Protein AF-A0A3L8P4J9-F1 (afdb_monomer)

Secondary structure (DSSP, 8-state):
---------------SSHHHHHHSS---TTSS-SB-HHHHHHHHHHHHHHHHHHHHHHHHHHHHHS--THHHHTHHHHHHHHHHHHHHH--S-HHHHHHHHHHHHHHHHHHHHHHHHHHHT-SSPPGGGTGGGSSS-HHHHHHHHHHHHHHHHHHHHHHHHHHHHBPPPSSGGGGHHHHHHHHHHHHHHHHHHHHHHHHHHHTS-GGG--SS--SGGGGT-S-HHHHHHHHHHHHHHHHHHTSTTGGGGTHHHHHHHHIIIIIISHHHHHHHHTTSHHHHHHHHHS-SSS--PPP-

Organism: NCBI:txid2478913

Solvent-accessible surface area (backbone atoms only — not comparable to full-atom values): 15777 Å² total; per-residue (Å²): 143,85,88,83,90,86,92,80,82,88,77,80,95,78,85,75,72,64,69,65,62,56,58,71,76,64,65,68,89,80,79,65,69,56,60,43,64,70,40,36,50,51,14,47,50,50,29,50,51,51,34,49,52,50,34,51,52,36,45,52,50,18,70,75,70,72,46,65,68,46,59,63,59,44,47,34,54,41,48,20,50,32,27,44,50,9,36,68,71,21,81,22,32,66,66,60,15,47,52,51,19,50,52,44,34,55,51,16,55,55,51,37,52,55,47,50,56,51,56,76,71,41,96,70,76,66,62,82,70,62,70,75,55,86,87,63,60,68,70,58,52,47,51,52,51,39,50,52,51,36,54,47,46,52,46,50,41,37,19,50,33,46,29,6,20,18,40,75,50,99,51,81,50,40,55,32,30,63,50,9,49,51,37,20,53,51,11,49,50,43,19,55,50,35,49,48,56,50,50,59,58,68,72,48,59,75,93,79,47,69,94,60,83,58,60,78,56,38,24,21,3,72,35,35,32,58,42,9,50,33,29,28,41,41,8,45,34,36,31,15,45,32,25,66,71,25,67,78,34,55,62,13,33,53,49,48,41,46,38,44,42,69,75,74,40,48,53,66,50,46,68,66,44,54,81,38,66,66,46,46,54,47,59,74,41,28,34,68,47,69,72,39,84,59,58,131

InterPro domains:
  IPR010721 Probable O-methyltransferase UstE-like [PF06966] (61-286)
  IPR010721 Probable O-methyltransferase UstE-like [PTHR32251] (48-293)

Structure (mmCIF, N/CA/C/O b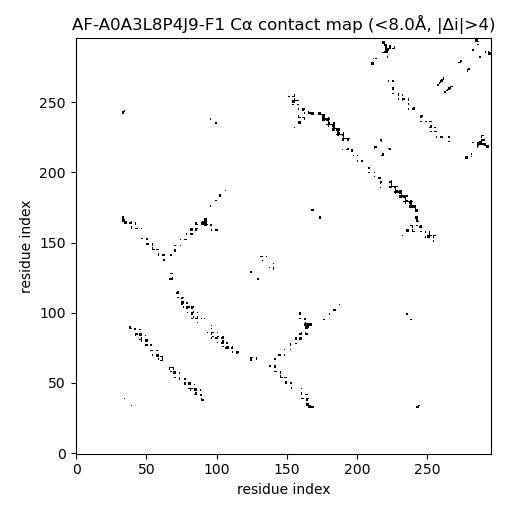ackbone):
data_AF-A0A3L8P4J9-F1
#
_entry.id   AF-A0A3L8P4J9-F1
#
loop_
_atom_site.group_PDB
_atom_site.id
_atom_site.type_symbol
_atom_site.label_atom_id
_atom_site.label_alt_id
_atom_site.label_comp_id
_atom_site.label_asym_id
_atom_site.label_entity_id
_atom_site.label_seq_id
_atom_site.pdbx_PDB_ins_code
_atom_site.Cartn_x
_atom_site.Cartn_y
_atom_site.Cartn_z
_atom_site.occupancy
_atom_site.B_iso_or_equiv
_atom_site.auth_seq_id
_atom_site.auth_comp_id
_atom_site.auth_asym_id
_atom_site.auth_atom_id
_atom_site.pdbx_PDB_model_num
ATOM 1 N N . MET A 1 1 ? 62.826 6.445 -77.240 1.00 39.38 1 MET A N 1
ATOM 2 C CA . MET A 1 1 ? 62.249 6.335 -75.883 1.00 39.38 1 MET A CA 1
ATOM 3 C C . MET A 1 1 ? 60.901 7.043 -75.860 1.00 39.38 1 MET A C 1
ATOM 5 O O . MET A 1 1 ? 60.897 8.261 -75.882 1.00 39.38 1 MET A O 1
ATOM 9 N N . HIS A 1 2 ? 59.802 6.288 -75.922 1.00 37.12 2 HIS A N 1
ATOM 10 C CA . HIS A 1 2 ? 58.563 6.406 -75.127 1.00 37.12 2 HIS A CA 1
ATOM 11 C C . HIS A 1 2 ? 57.388 5.723 -75.861 1.00 37.12 2 HIS A C 1
ATOM 13 O O . HIS A 1 2 ? 57.338 5.800 -77.088 1.00 37.12 2 HIS A O 1
ATOM 19 N N . PRO A 1 3 ? 56.495 5.005 -75.146 1.00 49.81 3 PRO A N 1
ATOM 20 C CA . PRO A 1 3 ? 55.598 4.010 -75.727 1.00 49.81 3 PRO A CA 1
ATOM 21 C C . PRO A 1 3 ? 54.108 4.412 -75.709 1.00 49.81 3 PRO A C 1
ATOM 23 O O . PRO A 1 3 ? 53.725 5.505 -75.307 1.00 49.81 3 PRO A O 1
ATOM 26 N N . CYS A 1 4 ? 53.296 3.469 -76.189 1.00 40.69 4 CYS A N 1
ATOM 27 C CA . CYS A 1 4 ? 51.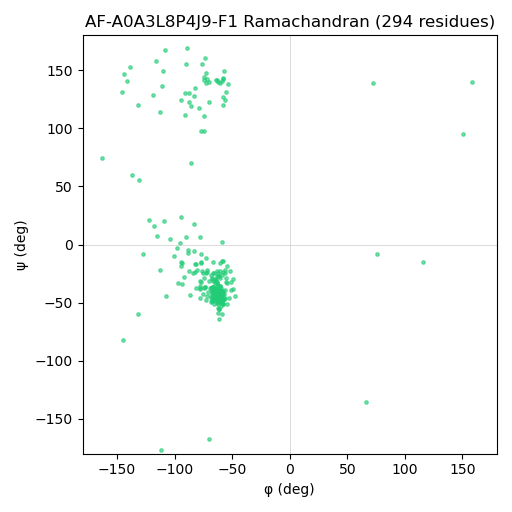854 3.485 -76.422 1.00 40.69 4 CYS A CA 1
ATOM 28 C C . CYS A 1 4 ? 50.940 3.415 -75.174 1.00 40.69 4 CYS A C 1
ATOM 30 O O . CYS A 1 4 ? 51.296 2.782 -74.187 1.00 40.69 4 CYS A O 1
ATOM 32 N N . ARG A 1 5 ? 49.684 3.855 -75.409 1.00 42.34 5 ARG A N 1
ATOM 33 C CA . ARG A 1 5 ? 48.363 3.380 -74.907 1.00 42.34 5 ARG A CA 1
ATOM 34 C C . ARG A 1 5 ? 47.931 3.630 -73.450 1.00 42.34 5 ARG A C 1
ATOM 36 O O . ARG A 1 5 ? 48.650 3.331 -72.512 1.00 42.34 5 ARG A O 1
ATOM 43 N N . GLY A 1 6 ? 46.642 3.981 -73.316 1.00 34.31 6 GLY A N 1
ATOM 44 C CA . GLY A 1 6 ? 45.815 3.684 -72.138 1.00 34.31 6 GLY A CA 1
ATOM 45 C C . GLY A 1 6 ? 44.704 4.703 -71.872 1.00 34.31 6 GLY A C 1
ATOM 46 O O . GLY A 1 6 ? 44.946 5.717 -71.234 1.00 34.31 6 GLY A O 1
ATOM 47 N N . SER A 1 7 ? 43.490 4.438 -72.358 1.00 43.66 7 SER A N 1
ATOM 48 C CA . SER A 1 7 ? 42.252 5.105 -71.937 1.00 43.66 7 SER A CA 1
ATOM 49 C C . SER A 1 7 ? 41.660 4.374 -70.731 1.00 43.66 7 SER A C 1
ATOM 51 O O . SER A 1 7 ? 41.329 3.201 -70.880 1.00 43.66 7 SER A O 1
ATOM 53 N N . GLU A 1 8 ? 41.446 5.045 -69.599 1.00 43.03 8 GLU A N 1
ATOM 54 C CA . GLU A 1 8 ? 40.631 4.534 -68.487 1.00 43.03 8 GLU A CA 1
ATOM 55 C C . GLU A 1 8 ? 39.883 5.686 -67.804 1.00 43.03 8 GLU A C 1
ATOM 57 O O . GLU A 1 8 ? 40.443 6.749 -67.532 1.00 43.03 8 GLU A O 1
ATOM 62 N N . GLY A 1 9 ? 38.578 5.481 -67.612 1.00 36.88 9 GLY A N 1
ATOM 63 C CA . GLY A 1 9 ? 37.651 6.452 -67.050 1.00 36.88 9 GLY A CA 1
ATOM 64 C C . GLY A 1 9 ? 37.821 6.615 -65.542 1.00 36.88 9 GLY A C 1
ATOM 65 O O . GLY A 1 9 ? 38.027 5.649 -64.811 1.00 36.88 9 GLY A O 1
ATOM 66 N N . ALA A 1 10 ? 37.690 7.854 -65.076 1.00 41.69 10 ALA A N 1
ATOM 67 C CA . ALA A 1 10 ? 37.609 8.165 -63.659 1.00 41.69 10 ALA A CA 1
ATOM 68 C C . ALA A 1 10 ? 36.221 7.773 -63.127 1.00 41.69 10 ALA A C 1
ATOM 70 O O . ALA A 1 10 ? 35.209 8.371 -63.494 1.00 41.69 10 ALA A O 1
ATOM 71 N N . GLY A 1 11 ? 36.196 6.737 -62.288 1.00 37.62 11 GLY A N 1
ATOM 72 C CA . GLY A 1 11 ? 35.043 6.331 -61.495 1.00 37.62 11 GLY A CA 1
ATOM 73 C C . GLY A 1 11 ? 34.769 7.298 -60.340 1.00 37.62 11 GLY A C 1
ATOM 74 O O . GLY A 1 11 ? 35.679 7.770 -59.660 1.00 37.62 11 GLY A O 1
ATOM 75 N N . ASP A 1 12 ? 33.484 7.563 -60.154 1.00 41.75 12 ASP A N 1
ATOM 76 C CA . ASP A 1 12 ? 32.831 8.352 -59.110 1.00 41.75 12 ASP A CA 1
ATOM 77 C C . ASP A 1 12 ? 33.118 7.826 -57.677 1.00 41.75 12 ASP A C 1
ATOM 79 O O . ASP A 1 12 ? 32.884 6.643 -57.406 1.00 41.75 12 ASP A O 1
ATOM 83 N N . PRO A 1 13 ? 33.595 8.647 -56.714 1.00 42.88 13 PRO A N 1
ATOM 84 C CA . PRO A 1 13 ? 33.782 8.228 -55.328 1.00 42.88 13 PRO A CA 1
ATOM 85 C C . PRO A 1 13 ? 32.472 8.406 -54.546 1.00 42.88 13 PRO A C 1
ATOM 87 O O . PRO A 1 13 ? 32.344 9.272 -53.681 1.00 42.88 13 PRO A O 1
ATOM 90 N N . GLY A 1 14 ? 31.480 7.575 -54.860 1.00 46.44 14 GLY A N 1
ATOM 91 C CA . GLY A 1 14 ? 30.100 7.802 -54.442 1.00 46.44 14 GLY A CA 1
ATOM 92 C C . GLY A 1 14 ? 29.438 6.703 -53.617 1.00 46.44 14 GLY A C 1
ATOM 93 O O . GLY A 1 14 ? 28.217 6.637 -53.650 1.00 46.44 14 GLY A O 1
ATOM 94 N N . THR A 1 15 ? 30.125 5.778 -52.921 1.00 48.66 15 THR A N 1
ATOM 95 C CA . THR A 1 15 ? 29.386 4.769 -52.111 1.00 48.66 15 THR A CA 1
ATOM 96 C C . THR A 1 15 ? 30.205 4.023 -51.043 1.00 48.66 15 THR A C 1
ATOM 98 O O . THR A 1 15 ? 30.485 2.839 -51.167 1.00 48.66 15 THR A O 1
ATOM 101 N N . VAL A 1 16 ? 30.542 4.667 -49.917 1.00 49.12 16 VAL A N 1
ATOM 102 C CA . VAL A 1 16 ? 30.982 3.933 -48.693 1.00 49.12 16 VAL A CA 1
ATOM 103 C C . VAL A 1 16 ? 30.185 4.333 -47.432 1.00 49.12 16 VAL A C 1
ATOM 105 O O . VAL A 1 16 ? 30.236 3.663 -46.405 1.00 49.12 16 VAL A O 1
ATOM 108 N N . GLY A 1 17 ? 29.330 5.362 -47.501 1.00 43.91 17 GLY A N 1
ATOM 109 C CA . GLY A 1 17 ? 28.569 5.857 -46.339 1.00 43.91 17 GLY A CA 1
ATOM 110 C C . GLY A 1 17 ? 27.281 5.093 -45.983 1.00 43.91 17 GLY A C 1
ATOM 111 O O . GLY A 1 17 ? 26.773 5.245 -44.871 1.00 43.91 17 GLY A O 1
ATOM 112 N N . GLY A 1 18 ? 26.739 4.278 -46.896 1.00 41.84 18 GLY A N 1
ATOM 113 C CA . GLY A 1 18 ? 25.414 3.654 -46.734 1.00 41.84 18 GLY A CA 1
ATOM 114 C C . GLY A 1 18 ? 25.401 2.389 -45.869 1.00 41.84 18 GLY A C 1
ATOM 115 O O . GLY A 1 18 ? 24.494 2.188 -45.064 1.00 41.84 18 GLY A O 1
ATOM 116 N N . VAL A 1 19 ? 26.439 1.554 -45.972 1.00 46.00 19 VAL A N 1
ATOM 117 C CA . VAL A 1 19 ? 26.471 0.236 -45.309 1.00 46.00 19 VAL A CA 1
ATOM 118 C C . VAL A 1 19 ? 26.711 0.361 -43.796 1.00 46.00 19 VAL A C 1
ATOM 120 O O . VAL A 1 19 ? 26.199 -0.437 -43.012 1.00 46.00 19 VAL A O 1
ATOM 123 N N . SER A 1 20 ? 27.414 1.414 -43.362 1.00 46.53 20 SER A N 1
ATOM 124 C CA . SER A 1 20 ? 27.681 1.679 -41.940 1.00 46.53 20 SER A CA 1
ATOM 125 C C . SER A 1 20 ? 26.439 2.181 -41.183 1.00 46.53 20 SER A C 1
ATOM 127 O O . SER A 1 20 ? 26.184 1.753 -40.058 1.00 46.53 20 SER A O 1
ATOM 129 N N . ARG A 1 21 ? 25.588 3.006 -41.818 1.00 45.94 21 ARG A N 1
ATOM 130 C CA . ARG A 1 21 ? 24.337 3.498 -41.201 1.00 45.94 21 ARG A CA 1
ATOM 131 C C . ARG A 1 21 ? 23.211 2.466 -41.165 1.00 45.94 21 ARG A C 1
ATOM 133 O O . ARG A 1 21 ? 22.324 2.579 -40.329 1.00 45.94 21 ARG A O 1
ATOM 140 N N . LEU A 1 22 ? 23.241 1.452 -42.029 1.00 40.72 22 LEU A N 1
ATOM 141 C CA . LEU A 1 22 ? 22.238 0.382 -42.013 1.00 40.72 22 LEU A CA 1
ATOM 142 C C . LEU A 1 22 ? 22.534 -0.703 -40.965 1.00 40.72 22 LEU A C 1
ATOM 144 O O . LEU A 1 22 ? 21.602 -1.331 -40.469 1.00 40.72 22 LEU A O 1
ATOM 148 N N . ARG A 1 23 ? 23.796 -0.875 -40.539 1.00 41.03 23 ARG A N 1
ATOM 149 C CA . ARG A 1 23 ? 24.145 -1.785 -39.429 1.00 41.03 23 ARG A CA 1
ATOM 150 C C . ARG A 1 23 ? 23.721 -1.278 -38.048 1.00 41.03 23 ARG A C 1
ATOM 152 O O . ARG A 1 23 ? 23.532 -2.094 -37.153 1.00 41.03 23 ARG A O 1
ATOM 159 N N . SER A 1 24 ? 23.536 0.029 -37.856 1.00 41.56 24 SER A N 1
ATOM 160 C CA . SER A 1 24 ? 23.081 0.579 -36.568 1.00 41.56 24 SER A CA 1
ATOM 161 C C . SER A 1 24 ? 21.564 0.491 -36.362 1.00 41.56 24 SER A C 1
ATOM 163 O O . SER A 1 24 ? 21.100 0.570 -35.226 1.00 41.56 24 SER A O 1
ATOM 165 N N . LEU A 1 25 ? 20.793 0.278 -37.434 1.00 47.88 25 LEU A N 1
ATOM 166 C CA . LEU A 1 25 ? 19.327 0.186 -37.396 1.00 47.88 25 LEU A CA 1
ATOM 167 C C . LEU A 1 25 ? 18.801 -1.231 -37.126 1.00 47.88 25 LEU A C 1
ATOM 169 O O . LEU A 1 25 ? 17.609 -1.407 -36.889 1.00 47.88 25 LEU A O 1
ATOM 173 N N . VAL A 1 26 ? 19.682 -2.234 -37.105 1.00 49.22 26 VAL A N 1
ATOM 174 C CA . VAL A 1 26 ? 19.343 -3.635 -36.818 1.00 49.22 26 VAL A CA 1
ATOM 175 C C . VAL A 1 26 ? 20.313 -4.181 -35.771 1.00 49.22 26 VAL A C 1
ATOM 177 O O . VAL A 1 26 ? 20.997 -5.177 -35.976 1.00 49.22 26 VAL A O 1
ATOM 180 N N . THR A 1 27 ? 20.402 -3.513 -34.620 1.00 44.59 27 THR A N 1
ATOM 181 C CA . THR A 1 27 ? 20.809 -4.236 -33.410 1.00 44.59 27 THR A CA 1
ATOM 182 C C . THR A 1 27 ? 19.575 -4.990 -32.923 1.00 44.59 27 THR A C 1
ATOM 184 O O . THR A 1 27 ? 18.554 -4.357 -32.633 1.00 44.59 27 THR A O 1
ATOM 187 N N . PRO A 1 28 ? 19.599 -6.333 -32.878 1.00 42.69 28 PRO A N 1
ATOM 188 C CA . PRO A 1 28 ? 18.474 -7.079 -32.350 1.00 42.69 28 PRO A CA 1
ATOM 189 C C . PRO A 1 28 ? 18.230 -6.613 -30.914 1.00 42.69 28 PRO A C 1
ATOM 191 O O . PRO A 1 28 ? 19.162 -6.338 -30.162 1.00 42.69 28 PRO A O 1
ATOM 194 N N . HIS A 1 29 ? 16.964 -6.535 -30.510 1.00 54.56 29 HIS A N 1
ATOM 195 C CA . HIS A 1 29 ? 16.529 -6.069 -29.185 1.00 54.56 29 HIS A CA 1
ATOM 196 C C . HIS A 1 29 ? 17.092 -6.895 -27.998 1.00 54.56 29 HIS A C 1
ATOM 198 O O . HIS A 1 29 ? 16.768 -6.616 -26.845 1.00 54.56 29 HIS A O 1
ATOM 204 N N . ARG A 1 30 ? 17.930 -7.895 -28.297 1.00 53.84 30 ARG A N 1
ATOM 205 C CA . ARG A 1 30 ? 18.458 -8.958 -27.445 1.00 53.84 30 ARG A CA 1
ATOM 206 C C . ARG A 1 30 ? 19.644 -8.542 -26.566 1.00 53.84 30 ARG A C 1
ATOM 208 O O . ARG A 1 30 ? 19.829 -9.161 -25.527 1.00 53.84 30 ARG A O 1
ATOM 215 N N . ASP A 1 31 ? 20.375 -7.481 -26.924 1.00 54.72 31 ASP A N 1
ATOM 216 C CA . ASP A 1 31 ? 21.655 -7.141 -26.267 1.00 54.72 31 ASP A CA 1
ATOM 217 C C . ASP A 1 31 ? 21.587 -5.954 -25.288 1.00 54.72 31 ASP A C 1
ATOM 219 O O . ASP A 1 31 ? 22.607 -5.531 -24.743 1.00 54.72 31 ASP A O 1
ATOM 223 N N . ARG A 1 32 ? 20.400 -5.382 -25.032 1.00 61.22 32 ARG A N 1
ATOM 224 C CA . ARG A 1 32 ? 20.273 -4.314 -24.024 1.00 61.22 32 ARG A CA 1
ATOM 225 C C . ARG A 1 32 ? 20.158 -4.908 -22.617 1.00 61.22 32 ARG A C 1
ATOM 227 O O . ARG A 1 32 ? 19.357 -5.824 -22.422 1.00 61.22 32 ARG A O 1
ATOM 234 N N . PRO A 1 33 ? 20.890 -4.372 -21.624 1.00 66.44 33 PRO A N 1
ATOM 235 C CA . PRO A 1 33 ? 20.793 -4.850 -20.252 1.00 66.44 33 PRO A CA 1
ATOM 236 C C . PRO A 1 33 ? 19.353 -4.720 -19.736 1.00 66.44 33 PRO A C 1
ATOM 238 O O . PRO A 1 33 ? 18.671 -3.729 -19.997 1.00 66.44 33 PRO A O 1
ATOM 241 N N . LEU A 1 34 ? 18.894 -5.723 -18.977 1.00 69.69 34 LEU A N 1
ATOM 242 C CA . LEU A 1 34 ? 17.558 -5.731 -18.354 1.00 69.69 34 LEU A CA 1
ATOM 243 C C . LEU A 1 34 ? 17.340 -4.543 -17.400 1.00 69.69 34 LEU A C 1
ATOM 245 O O . LEU A 1 34 ? 16.199 -4.127 -17.184 1.00 69.69 34 LEU A O 1
ATOM 249 N N . LEU A 1 35 ? 18.438 -4.014 -16.851 1.00 79.25 35 LEU A N 1
ATOM 250 C CA . LEU A 1 35 ? 18.483 -2.831 -16.007 1.00 79.25 35 LEU A CA 1
ATOM 251 C C . LEU A 1 35 ? 19.228 -1.701 -16.725 1.00 79.25 35 LEU A C 1
ATOM 253 O O . LEU A 1 35 ? 20.443 -1.764 -16.909 1.00 79.25 35 LEU A O 1
ATOM 257 N N . ASP A 1 36 ? 18.491 -0.646 -17.047 1.00 88.56 36 ASP A N 1
ATOM 258 C CA . ASP A 1 36 ? 19.028 0.660 -17.413 1.00 88.56 36 ASP A CA 1
ATOM 259 C C . ASP A 1 36 ? 19.142 1.502 -16.130 1.00 88.56 36 ASP A C 1
ATOM 261 O O . ASP A 1 36 ? 18.133 1.835 -15.498 1.00 88.56 36 ASP A O 1
ATOM 265 N N . ARG A 1 37 ? 20.380 1.779 -15.698 1.00 90.62 37 ARG A N 1
ATOM 266 C CA . ARG A 1 37 ? 20.648 2.498 -14.442 1.00 90.62 37 ARG A CA 1
ATOM 267 C C . ARG A 1 37 ? 20.188 3.948 -14.510 1.00 90.62 37 ARG A C 1
ATOM 269 O O . ARG A 1 37 ? 19.626 4.427 -13.530 1.00 90.62 37 ARG A O 1
ATOM 276 N N . ASP A 1 38 ? 20.365 4.607 -15.649 1.00 93.81 38 ASP A N 1
ATOM 277 C CA . ASP A 1 38 ? 19.964 6.003 -15.830 1.00 93.81 38 ASP A CA 1
ATOM 278 C C . ASP A 1 38 ? 18.440 6.118 -15.792 1.00 93.81 38 ASP A C 1
ATOM 280 O O . ASP A 1 38 ? 17.880 7.013 -15.155 1.00 93.81 38 ASP A O 1
ATOM 284 N N . ASN A 1 39 ? 17.750 5.144 -16.389 1.00 95.19 39 ASN A N 1
ATOM 285 C CA . ASN A 1 39 ? 16.301 5.050 -16.300 1.00 95.19 39 ASN A CA 1
ATOM 286 C C . ASN A 1 39 ? 15.817 4.800 -14.862 1.00 95.19 39 ASN A C 1
ATOM 288 O O . ASN A 1 39 ? 14.882 5.466 -14.419 1.00 95.19 39 ASN A O 1
ATOM 292 N N . LEU A 1 40 ? 16.446 3.878 -14.122 1.00 95.38 40 LEU A N 1
ATOM 293 C CA . LEU A 1 40 ? 16.091 3.625 -12.722 1.00 95.38 40 LEU A CA 1
ATOM 294 C C . LEU A 1 40 ? 16.328 4.864 -11.849 1.00 95.38 40 LEU A C 1
ATOM 296 O O . LEU A 1 40 ? 15.444 5.231 -11.080 1.00 95.38 40 LEU A O 1
ATOM 300 N N . LEU A 1 41 ? 17.469 5.542 -12.006 1.00 96.44 41 LEU A N 1
ATOM 301 C CA . LEU A 1 41 ? 17.778 6.777 -11.283 1.00 96.44 41 LEU A CA 1
ATOM 302 C C . LEU A 1 41 ? 16.753 7.873 -11.580 1.00 96.44 41 LEU A C 1
ATOM 304 O O . LEU A 1 41 ? 16.252 8.502 -10.652 1.00 96.44 41 LEU A O 1
ATOM 308 N N . ARG A 1 42 ? 16.380 8.061 -12.850 1.00 97.38 42 ARG A N 1
ATOM 309 C CA . ARG A 1 42 ? 15.342 9.019 -13.251 1.00 97.38 42 ARG A CA 1
ATOM 310 C C . ARG A 1 42 ? 13.987 8.697 -12.621 1.00 97.38 42 ARG A C 1
ATOM 312 O O . ARG A 1 42 ? 13.331 9.602 -12.109 1.00 97.38 42 ARG A O 1
ATOM 319 N N . VAL A 1 43 ? 13.567 7.431 -12.649 1.00 97.62 43 VAL A N 1
ATOM 320 C CA . VAL A 1 43 ? 12.297 6.992 -12.048 1.00 97.62 43 VAL A CA 1
ATOM 321 C C . VAL A 1 43 ? 12.305 7.209 -10.535 1.00 97.62 43 VAL A C 1
ATOM 323 O O . VAL A 1 43 ? 11.370 7.803 -10.001 1.00 97.62 43 VAL A O 1
ATOM 326 N N . SER A 1 44 ? 13.365 6.791 -9.844 1.00 97.31 44 SER A N 1
ATOM 327 C CA . SER A 1 44 ? 13.473 6.956 -8.393 1.00 97.31 44 SER A CA 1
ATOM 328 C C . SER A 1 44 ? 13.597 8.421 -7.970 1.00 97.31 44 SER A C 1
ATOM 330 O O . SER A 1 44 ? 12.998 8.810 -6.970 1.00 97.31 44 SER A O 1
ATOM 332 N N . ALA A 1 45 ? 14.293 9.260 -8.742 1.00 97.81 45 ALA A N 1
ATOM 333 C CA . ALA A 1 45 ? 14.356 10.700 -8.496 1.00 97.81 45 ALA A CA 1
ATOM 334 C C . ALA A 1 45 ? 12.984 11.369 -8.672 1.00 97.81 45 ALA A C 1
ATOM 336 O O . ALA A 1 45 ? 12.585 12.177 -7.833 1.00 97.81 45 ALA A O 1
ATOM 337 N N . ALA A 1 46 ? 12.230 11.002 -9.715 1.00 97.88 46 ALA A N 1
ATOM 338 C CA . ALA A 1 46 ? 10.867 11.492 -9.909 1.00 97.88 46 ALA A CA 1
ATOM 339 C C . ALA A 1 46 ? 9.944 11.061 -8.759 1.00 97.88 46 ALA A C 1
ATOM 341 O O . ALA A 1 46 ? 9.218 11.892 -8.217 1.00 97.88 46 ALA A O 1
ATOM 342 N N . ALA A 1 47 ? 10.018 9.795 -8.336 1.00 97.88 47 ALA A N 1
ATOM 343 C CA . ALA A 1 47 ? 9.267 9.289 -7.190 1.00 97.88 47 ALA A CA 1
ATOM 344 C C . ALA A 1 47 ? 9.606 10.053 -5.897 1.00 97.88 47 ALA A C 1
ATOM 346 O O . ALA A 1 47 ? 8.698 10.483 -5.189 1.00 97.88 47 ALA A O 1
ATOM 347 N N . ALA A 1 48 ? 10.894 10.281 -5.618 1.00 97.62 48 ALA A N 1
ATOM 348 C CA . ALA A 1 48 ? 11.352 11.059 -4.467 1.00 97.62 48 ALA A CA 1
ATOM 349 C C . ALA A 1 48 ? 10.855 12.510 -4.508 1.00 97.62 48 ALA A C 1
ATOM 351 O O . ALA A 1 48 ? 10.351 13.008 -3.502 1.00 97.62 48 ALA A O 1
ATOM 352 N N . GLY A 1 49 ? 10.932 13.168 -5.669 1.00 97.69 49 GLY A N 1
ATOM 353 C CA . GLY A 1 49 ? 10.417 14.525 -5.855 1.00 97.69 49 GLY A CA 1
ATOM 354 C C . GLY A 1 49 ? 8.907 14.611 -5.627 1.00 97.69 49 GLY A C 1
ATOM 355 O O . GLY A 1 49 ? 8.445 15.482 -4.894 1.00 97.69 49 GLY A O 1
ATOM 356 N N . VAL A 1 50 ? 8.138 13.671 -6.184 1.00 97.06 50 VAL A N 1
ATOM 357 C CA . VAL A 1 50 ? 6.680 13.605 -6.003 1.00 97.06 50 VAL A CA 1
ATOM 358 C C . VAL A 1 50 ? 6.304 13.366 -4.543 1.00 97.06 50 VAL A C 1
ATOM 360 O O . VAL A 1 50 ? 5.459 14.086 -4.015 1.00 97.06 50 VAL A O 1
ATOM 363 N N . VAL A 1 51 ? 6.948 12.412 -3.865 1.00 96.38 51 VAL A N 1
ATOM 364 C CA . VAL A 1 51 ? 6.720 12.172 -2.432 1.00 96.38 51 VAL A CA 1
ATOM 365 C C . VAL A 1 51 ? 7.067 13.412 -1.617 1.00 96.38 51 VAL A C 1
ATOM 367 O O . VAL A 1 51 ? 6.275 13.812 -0.768 1.00 96.38 51 VAL A O 1
ATOM 370 N N . GLY A 1 52 ? 8.201 14.055 -1.900 1.00 94.75 52 GLY A N 1
ATOM 371 C CA . GLY A 1 52 ? 8.604 15.291 -1.234 1.00 94.75 52 GLY A CA 1
ATOM 372 C C . GLY A 1 52 ? 7.550 16.391 -1.367 1.00 94.75 52 GLY A C 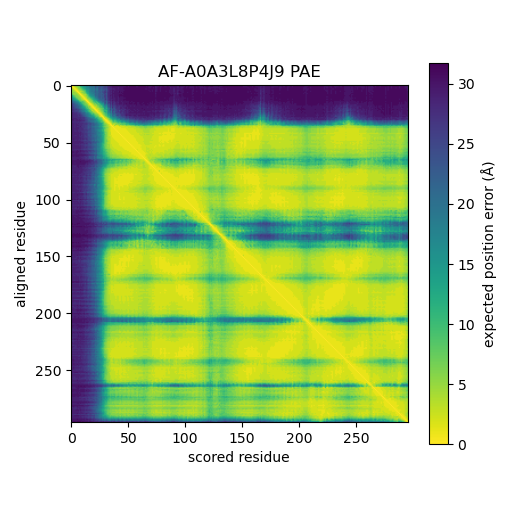1
ATOM 373 O O . GLY A 1 52 ? 7.173 16.996 -0.367 1.00 94.75 52 GLY A O 1
ATOM 374 N N . LEU A 1 53 ? 7.012 16.602 -2.572 1.00 95.31 53 LEU A N 1
ATOM 375 C CA . LEU A 1 53 ? 5.961 17.594 -2.823 1.00 95.31 53 LEU A CA 1
ATOM 376 C C . LEU A 1 53 ? 4.651 17.256 -2.100 1.00 95.31 53 LEU A C 1
ATOM 378 O O . LEU A 1 53 ? 4.055 18.132 -1.473 1.00 95.31 53 LEU A O 1
ATOM 382 N N . VAL A 1 54 ? 4.217 15.994 -2.151 1.00 94.25 54 VAL A N 1
ATOM 383 C CA . VAL A 1 54 ? 2.993 15.535 -1.475 1.00 94.25 54 VAL A CA 1
ATOM 384 C C . VAL A 1 54 ? 3.116 15.704 0.040 1.00 94.25 54 VAL A C 1
ATOM 386 O O . VAL A 1 54 ? 2.229 16.283 0.667 1.00 94.25 54 VAL A O 1
ATOM 389 N N . GLN A 1 55 ? 4.226 15.255 0.627 1.00 92.50 55 GLN A N 1
ATOM 390 C CA . GLN A 1 55 ? 4.457 15.327 2.069 1.00 92.50 55 GLN A CA 1
ATOM 391 C C . GLN A 1 55 ? 4.665 16.767 2.546 1.00 92.50 55 GLN A C 1
ATOM 393 O O . GLN A 1 55 ? 4.141 17.134 3.592 1.00 92.50 55 GLN A O 1
ATOM 398 N N . ALA A 1 56 ? 5.349 17.619 1.774 1.00 91.00 56 ALA A N 1
ATOM 399 C CA . ALA A 1 56 ? 5.492 19.038 2.099 1.00 91.00 56 ALA A CA 1
ATOM 400 C C . ALA A 1 56 ? 4.143 19.771 2.059 1.00 91.00 56 ALA A C 1
ATOM 402 O O . ALA A 1 56 ? 3.833 20.557 2.959 1.00 91.00 56 ALA A O 1
ATOM 403 N N . GLY A 1 57 ? 3.308 19.487 1.054 1.00 90.88 57 GLY A N 1
ATOM 404 C CA . GLY A 1 57 ? 1.948 20.018 0.975 1.00 90.88 57 GLY A CA 1
ATOM 405 C C . GLY A 1 57 ? 1.107 19.598 2.182 1.00 90.88 57 GLY A C 1
ATOM 406 O O . GLY A 1 57 ? 0.503 20.444 2.842 1.00 90.88 57 GLY A O 1
ATOM 407 N N . ALA A 1 58 ? 1.140 18.310 2.524 1.00 88.62 58 ALA A N 1
ATOM 408 C CA . ALA A 1 58 ? 0.411 17.759 3.660 1.00 88.62 58 ALA A CA 1
ATOM 409 C C . ALA A 1 58 ? 0.909 18.312 5.006 1.00 88.62 58 ALA A C 1
ATOM 411 O O . ALA A 1 58 ? 0.097 18.720 5.833 1.00 88.62 58 ALA A O 1
ATOM 412 N N . ALA A 1 59 ? 2.226 18.433 5.191 1.00 87.19 59 ALA A N 1
ATOM 413 C CA . ALA A 1 59 ? 2.829 19.054 6.367 1.00 87.19 59 ALA A CA 1
ATOM 414 C C . ALA A 1 59 ? 2.411 20.523 6.506 1.00 87.19 59 ALA A C 1
ATOM 416 O O . ALA A 1 59 ? 2.105 20.983 7.603 1.00 87.19 59 ALA A O 1
ATOM 417 N N . THR A 1 60 ? 2.334 21.259 5.395 1.00 86.81 60 THR A N 1
ATOM 418 C CA . THR A 1 60 ? 1.885 22.656 5.409 1.00 86.81 60 THR A CA 1
ATOM 419 C C . THR A 1 60 ? 0.420 22.763 5.843 1.00 86.81 60 THR A C 1
ATOM 421 O O . THR A 1 60 ? 0.074 23.633 6.643 1.00 86.81 60 THR A O 1
ATOM 424 N N . VAL A 1 61 ? -0.450 21.875 5.351 1.00 85.56 61 VAL A N 1
ATOM 425 C CA . VAL A 1 61 ? -1.849 21.792 5.806 1.00 85.56 61 VAL A CA 1
ATOM 426 C C . VAL A 1 61 ? -1.910 21.422 7.288 1.00 85.56 61 VAL A C 1
ATOM 428 O O . VAL A 1 61 ? -2.658 22.054 8.033 1.00 85.56 61 VAL A O 1
ATOM 431 N N . ALA A 1 62 ? -1.086 20.475 7.737 1.00 83.62 62 ALA A N 1
ATOM 432 C CA . ALA A 1 62 ? -1.041 20.045 9.129 1.00 83.62 62 ALA A CA 1
ATOM 433 C C . ALA A 1 62 ? -0.597 21.162 10.084 1.00 83.62 62 ALA A C 1
ATOM 435 O O . ALA A 1 62 ? -1.205 21.348 11.133 1.00 83.62 62 ALA A O 1
ATOM 436 N N . VAL A 1 63 ? 0.400 21.969 9.703 1.00 81.06 63 VAL A N 1
ATOM 437 C CA . VAL A 1 63 ? 0.823 23.147 10.485 1.00 81.06 63 VAL A CA 1
ATOM 438 C C . VAL A 1 63 ? -0.301 24.181 10.585 1.00 81.06 63 VAL A C 1
ATOM 440 O O . VAL A 1 63 ? -0.493 24.766 11.646 1.00 81.06 63 VAL A O 1
ATOM 443 N N . ARG A 1 64 ? -1.056 24.411 9.503 1.00 81.88 64 ARG A N 1
ATOM 444 C CA . ARG A 1 64 ? -2.136 25.416 9.479 1.00 81.88 64 ARG A CA 1
ATOM 445 C C . ARG A 1 64 ? -3.384 24.987 10.241 1.00 81.88 64 ARG A C 1
ATOM 447 O O . ARG A 1 64 ? -4.047 25.825 10.835 1.00 81.88 64 ARG A O 1
ATOM 454 N N . THR A 1 65 ? -3.727 23.707 10.165 1.00 76.88 65 THR A N 1
ATOM 455 C CA . THR A 1 65 ? -4.957 23.157 10.756 1.00 76.88 65 THR A CA 1
ATOM 456 C C . THR A 1 65 ? -4.738 22.582 12.153 1.00 76.88 65 THR A C 1
ATOM 458 O O . THR A 1 65 ? -5.706 22.319 12.855 1.00 76.88 65 THR A O 1
ATOM 461 N N . GLY A 1 66 ? -3.484 22.347 12.551 1.00 70.62 66 GLY A N 1
ATOM 462 C CA . GLY A 1 66 ? -3.126 21.624 13.773 1.00 70.62 66 GLY A CA 1
ATOM 463 C C . GLY A 1 66 ? -3.312 20.102 13.685 1.00 70.62 66 GLY A C 1
ATOM 464 O O . GLY A 1 66 ? -2.854 19.397 14.588 1.00 70.62 66 GLY A O 1
ATOM 465 N N . ARG A 1 67 ? -3.925 19.599 12.600 1.00 71.06 67 ARG A N 1
ATOM 466 C CA . ARG A 1 67 ? -4.280 18.189 12.385 1.00 71.06 67 ARG A CA 1
ATOM 467 C C . ARG A 1 67 ? -3.200 17.441 11.601 1.00 71.06 67 ARG A C 1
ATOM 469 O O . ARG A 1 67 ? -2.849 17.830 10.490 1.00 71.06 67 ARG A O 1
ATOM 476 N N . ARG A 1 68 ? -2.676 16.343 12.143 1.00 74.75 68 ARG A N 1
ATOM 477 C CA . ARG A 1 68 ? -1.607 15.522 11.536 1.00 74.75 68 ARG A CA 1
ATOM 478 C C . ARG A 1 68 ? -2.133 14.257 10.858 1.00 74.75 68 ARG A C 1
ATOM 480 O O . ARG A 1 68 ? -1.396 13.635 10.095 1.00 74.75 68 ARG A O 1
ATOM 487 N N . ASP A 1 69 ? -3.408 13.924 11.039 1.00 73.88 69 ASP A N 1
ATOM 488 C CA . ASP A 1 69 ? -4.128 12.894 10.273 1.00 73.88 69 ASP A CA 1
ATOM 489 C C . ASP A 1 69 ? -4.158 13.149 8.753 1.00 73.88 69 ASP A C 1
ATOM 491 O O . ASP A 1 69 ? -4.361 12.216 7.973 1.00 73.88 69 ASP A O 1
ATOM 495 N N . ALA A 1 70 ? -3.811 14.364 8.309 1.00 75.56 70 ALA A N 1
ATOM 496 C CA . ALA A 1 70 ? -3.489 14.677 6.917 1.00 75.56 70 ALA A CA 1
ATOM 497 C C . ALA A 1 70 ? -2.467 13.699 6.299 1.00 75.56 70 ALA A C 1
ATOM 499 O O . ALA A 1 70 ? -2.536 13.424 5.101 1.00 75.56 70 ALA A O 1
ATOM 500 N N . ALA A 1 71 ? -1.561 13.128 7.103 1.00 78.50 71 ALA A N 1
ATOM 501 C CA . ALA A 1 71 ? -0.623 12.095 6.666 1.00 78.50 71 ALA A CA 1
ATOM 502 C C . ALA A 1 71 ? -1.315 10.821 6.135 1.00 78.50 71 ALA A C 1
ATOM 504 O O . ALA A 1 71 ? -0.851 10.242 5.153 1.00 78.50 71 ALA A O 1
ATOM 505 N N . ASP A 1 72 ? -2.449 10.411 6.715 1.00 81.00 72 ASP A N 1
ATOM 506 C CA . ASP A 1 72 ? -3.226 9.269 6.204 1.00 81.00 72 ASP A CA 1
ATOM 507 C C . ASP A 1 72 ? -3.924 9.589 4.901 1.00 81.00 72 ASP A C 1
ATOM 509 O O . ASP A 1 72 ? -3.978 8.763 3.990 1.00 81.00 72 ASP A O 1
ATOM 513 N N . VAL A 1 73 ? -4.468 10.803 4.823 1.00 83.25 73 VAL A N 1
ATOM 514 C CA . VAL A 1 73 ? -5.211 11.268 3.656 1.00 83.25 73 VAL A CA 1
ATOM 515 C C . VAL A 1 73 ? -4.310 11.249 2.425 1.00 83.25 73 VAL A C 1
ATOM 517 O O . VAL A 1 73 ? -4.757 10.860 1.348 1.00 83.25 73 VAL A O 1
ATOM 520 N N . VAL A 1 74 ? -3.031 11.605 2.581 1.00 89.56 74 VAL A N 1
ATOM 521 C CA . VAL A 1 74 ? -2.064 11.625 1.475 1.00 89.56 74 VAL A CA 1
ATOM 522 C C . VAL A 1 74 ? -1.334 10.302 1.244 1.00 89.56 74 VAL A C 1
ATOM 524 O O . VAL A 1 74 ? -0.613 10.186 0.251 1.00 89.56 74 VAL A O 1
ATOM 527 N N . TRP A 1 75 ? -1.536 9.283 2.087 1.00 91.50 75 TRP A N 1
ATOM 528 C CA . TRP A 1 75 ? -0.881 7.979 1.939 1.00 91.50 75 TRP A CA 1
ATOM 529 C C . TRP A 1 75 ? -1.207 7.323 0.592 1.00 91.50 75 TRP A C 1
ATOM 531 O O . TRP A 1 75 ? -0.312 7.091 -0.226 1.00 91.50 75 TRP A O 1
ATOM 541 N N . GLY A 1 76 ? -2.496 7.073 0.341 1.00 93.75 76 GLY A N 1
ATOM 542 C CA . GLY A 1 76 ? -2.984 6.481 -0.907 1.00 93.75 76 GLY A CA 1
ATOM 543 C C . GLY A 1 76 ? -2.667 7.349 -2.132 1.00 93.75 76 GLY A C 1
ATOM 544 O O . GLY A 1 76 ? -2.006 6.865 -3.054 1.00 93.75 76 GLY A O 1
ATOM 545 N N . PRO A 1 77 ? -3.073 8.635 -2.152 1.00 93.69 77 PRO A N 1
ATOM 546 C CA . PRO A 1 77 ? -2.773 9.550 -3.251 1.00 93.69 77 PRO A CA 1
ATOM 547 C C 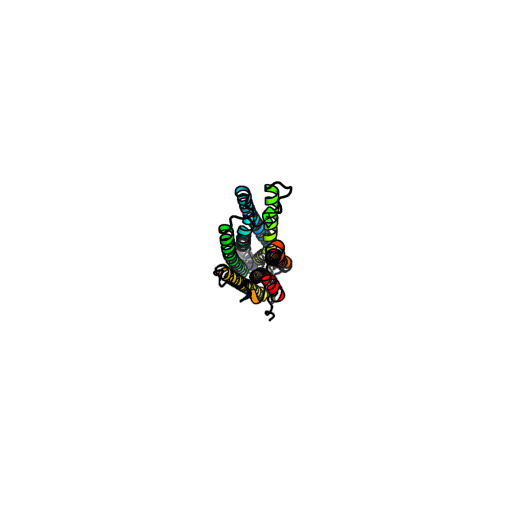. PRO A 1 77 ? -1.280 9.685 -3.560 1.00 93.69 77 PRO A C 1
ATOM 549 O O . PRO A 1 77 ? -0.909 9.703 -4.730 1.00 93.69 77 PRO A O 1
ATOM 552 N N . GLY A 1 78 ? -0.409 9.720 -2.547 1.00 95.75 78 GLY A N 1
ATOM 553 C CA . GLY A 1 78 ? 1.037 9.783 -2.758 1.00 95.75 78 GLY A CA 1
ATOM 554 C C . GLY A 1 78 ? 1.597 8.515 -3.405 1.00 95.75 78 GLY A C 1
ATOM 555 O O . GLY A 1 78 ? 2.397 8.610 -4.333 1.00 95.75 78 GLY A O 1
ATOM 556 N N . LEU A 1 79 ? 1.121 7.330 -3.009 1.00 97.44 79 LEU A N 1
ATOM 557 C CA . LEU A 1 79 ? 1.507 6.061 -3.644 1.00 97.44 79 LEU A CA 1
ATOM 558 C C . LEU A 1 79 ? 1.020 5.969 -5.099 1.00 97.44 79 LEU A C 1
ATOM 560 O O . LEU A 1 79 ? 1.768 5.517 -5.967 1.00 97.44 79 LEU A O 1
ATOM 564 N N . ALA A 1 80 ? -0.191 6.455 -5.393 1.00 97.69 80 ALA A N 1
ATOM 565 C CA . ALA A 1 80 ? -0.681 6.577 -6.767 1.00 97.69 80 ALA A CA 1
ATOM 566 C C . ALA A 1 80 ? 0.141 7.582 -7.585 1.00 97.69 80 ALA A C 1
ATOM 568 O O . ALA A 1 80 ? 0.511 7.288 -8.721 1.00 97.69 80 ALA A O 1
ATOM 569 N N . ALA A 1 81 ? 0.492 8.731 -7.002 1.00 98.00 81 ALA A N 1
ATOM 570 C CA . ALA A 1 81 ? 1.326 9.732 -7.655 1.00 98.00 81 ALA A CA 1
ATOM 571 C C . ALA A 1 81 ? 2.717 9.171 -7.993 1.00 98.00 81 ALA A C 1
ATOM 573 O O . ALA A 1 81 ? 3.201 9.383 -9.106 1.00 98.00 81 ALA A O 1
ATOM 574 N N . VAL A 1 82 ? 3.336 8.390 -7.097 1.00 98.38 82 VAL A N 1
ATOM 575 C CA . VAL A 1 82 ? 4.578 7.656 -7.399 1.00 98.38 82 VAL A CA 1
ATOM 576 C C . VAL A 1 82 ? 4.375 6.671 -8.548 1.00 98.38 82 VAL A C 1
ATOM 578 O O . VAL A 1 82 ? 5.195 6.637 -9.464 1.00 98.38 82 VAL A O 1
ATOM 581 N N . ALA A 1 83 ? 3.298 5.886 -8.537 1.00 98.38 83 ALA A N 1
ATOM 582 C CA . ALA A 1 83 ? 3.041 4.895 -9.578 1.00 98.38 83 ALA A CA 1
ATOM 583 C C . ALA A 1 83 ? 2.866 5.547 -10.963 1.00 98.38 83 ALA A C 1
ATOM 585 O O . ALA A 1 83 ? 3.499 5.125 -11.931 1.00 98.38 83 ALA A O 1
ATOM 586 N N . VAL A 1 84 ? 2.064 6.614 -11.045 1.00 98.62 84 VAL A N 1
ATOM 587 C CA . VAL A 1 84 ? 1.801 7.363 -12.283 1.00 98.62 84 VAL A CA 1
ATOM 588 C C . VAL A 1 84 ? 3.050 8.097 -12.763 1.00 98.62 8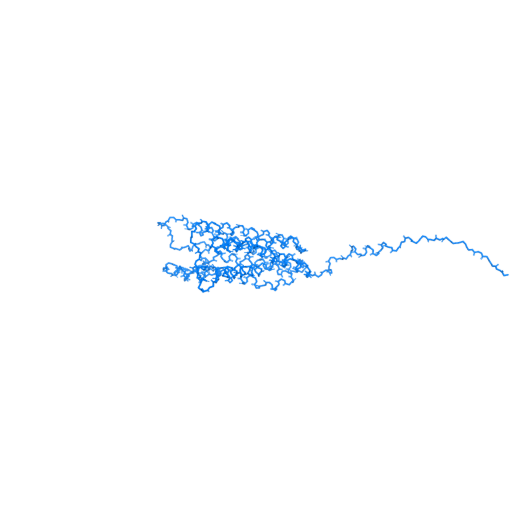4 VAL A C 1
ATOM 590 O O . VAL A 1 84 ? 3.412 7.966 -13.927 1.00 98.62 84 VAL A O 1
ATOM 593 N N . SER A 1 85 ? 3.751 8.826 -11.889 1.00 98.50 85 SER A N 1
ATOM 594 C CA . SER A 1 85 ? 4.997 9.515 -12.262 1.00 98.50 85 SER A CA 1
ATOM 595 C C . SER A 1 85 ? 6.075 8.539 -12.728 1.00 98.50 85 SER A C 1
ATOM 597 O O . SER A 1 85 ? 6.687 8.770 -13.768 1.00 98.50 85 SER A O 1
ATOM 599 N N . SER A 1 86 ? 6.243 7.407 -12.038 1.00 98.31 86 SER A N 1
ATOM 600 C CA . SER A 1 86 ? 7.156 6.336 -12.454 1.00 98.31 86 SER A CA 1
ATOM 601 C C . SER A 1 86 ? 6.771 5.790 -13.826 1.00 98.31 86 SER A C 1
ATOM 603 O O . SER A 1 86 ? 7.628 5.645 -14.698 1.00 98.31 86 SER A O 1
ATOM 605 N N . ALA A 1 87 ? 5.478 5.534 -14.048 1.00 98.25 87 ALA A N 1
ATOM 606 C CA . ALA A 1 87 ? 4.971 5.087 -15.335 1.00 98.25 87 ALA A CA 1
ATOM 607 C C . ALA A 1 87 ? 5.143 6.140 -16.432 1.00 98.25 87 ALA A C 1
ATOM 609 O O . ALA A 1 87 ? 5.379 5.743 -17.558 1.00 98.25 87 ALA A O 1
ATOM 610 N N . LEU A 1 88 ? 5.091 7.440 -16.145 1.00 98.31 88 LEU A N 1
ATOM 611 C CA . LEU A 1 88 ? 5.310 8.499 -17.135 1.00 98.31 88 LEU A CA 1
ATOM 612 C C . LEU A 1 88 ? 6.785 8.620 -17.541 1.00 98.31 88 LEU A C 1
ATOM 614 O O . LEU A 1 88 ? 7.089 8.668 -18.733 1.00 98.31 88 LEU A O 1
ATOM 618 N N . VAL A 1 89 ? 7.702 8.651 -16.568 1.00 98.00 89 VAL A N 1
ATOM 619 C CA . VAL A 1 89 ? 9.130 8.923 -16.825 1.00 98.00 89 VAL A CA 1
ATOM 620 C C . VAL A 1 89 ? 9.943 7.672 -17.161 1.00 98.00 89 VAL A C 1
ATOM 622 O O . VAL A 1 89 ? 11.011 7.777 -17.765 1.00 98.00 89 VAL A O 1
ATOM 625 N N . GLY A 1 90 ? 9.478 6.490 -16.754 1.00 97.00 90 GLY A N 1
ATOM 626 C CA . GLY A 1 90 ? 10.175 5.227 -16.980 1.00 97.00 90 GLY A CA 1
ATOM 627 C C . GLY A 1 90 ? 10.120 4.773 -18.438 1.00 97.00 90 GLY A C 1
ATOM 628 O O . GLY A 1 90 ? 9.140 4.998 -19.133 1.00 97.00 90 GLY A O 1
ATOM 629 N N . SER A 1 91 ? 11.157 4.093 -18.918 1.00 95.69 91 SER A N 1
ATOM 630 C CA . SER A 1 91 ? 11.187 3.456 -20.250 1.00 95.69 91 SER A CA 1
ATOM 631 C C . SER A 1 91 ? 11.144 1.919 -20.204 1.00 95.69 91 SER A C 1
ATOM 633 O O . SER A 1 91 ? 11.548 1.255 -21.162 1.00 95.69 91 SER A O 1
ATOM 635 N N . GLY A 1 92 ? 10.678 1.346 -19.088 1.00 94.50 92 GLY A N 1
ATOM 636 C CA . GLY A 1 92 ? 10.478 -0.094 -18.917 1.00 94.50 92 GLY A CA 1
ATOM 637 C C . GLY A 1 92 ? 9.312 -0.655 -19.735 1.00 94.50 92 GLY A C 1
ATOM 638 O O . GLY A 1 92 ? 8.770 0.004 -20.623 1.00 94.50 92 GLY A O 1
ATOM 639 N N . ASP A 1 93 ? 8.916 -1.892 -19.426 1.00 95.69 93 ASP A N 1
ATOM 640 C CA . ASP A 1 93 ? 7.808 -2.554 -20.125 1.00 95.69 93 ASP A CA 1
ATOM 641 C C . ASP A 1 93 ? 6.505 -1.725 -20.020 1.00 95.69 93 ASP A C 1
ATOM 643 O O . ASP A 1 93 ? 6.042 -1.449 -18.905 1.00 95.69 93 ASP A O 1
ATOM 647 N N . PRO A 1 94 ? 5.915 -1.293 -21.154 1.00 96.81 94 PRO A N 1
ATOM 648 C CA . PRO A 1 94 ? 4.814 -0.341 -21.143 1.00 96.81 94 PRO A CA 1
ATOM 649 C C . PRO A 1 94 ? 3.531 -0.926 -20.561 1.00 96.81 94 PRO A C 1
ATOM 651 O O . PRO A 1 94 ? 2.831 -0.218 -19.841 1.00 96.81 94 PRO A O 1
ATOM 654 N N . VAL A 1 95 ? 3.244 -2.201 -20.825 1.00 97.50 95 VAL A N 1
ATOM 655 C CA . VAL A 1 95 ? 2.052 -2.865 -20.290 1.00 97.50 95 VAL A CA 1
ATOM 656 C C . VAL A 1 95 ? 2.178 -2.956 -18.775 1.00 97.50 95 VAL A C 1
ATOM 658 O O . VAL A 1 95 ? 1.314 -2.467 -18.054 1.00 97.50 95 VAL A O 1
ATOM 661 N N . ARG A 1 96 ? 3.303 -3.471 -18.270 1.00 97.31 96 ARG A N 1
ATOM 662 C CA . ARG A 1 96 ? 3.529 -3.626 -16.833 1.00 97.31 96 ARG A CA 1
ATOM 663 C C . ARG A 1 96 ? 3.471 -2.305 -16.072 1.00 97.31 96 ARG A C 1
ATOM 665 O O . ARG A 1 96 ? 2.774 -2.238 -15.061 1.00 97.31 96 ARG A O 1
ATOM 672 N N . ARG A 1 97 ? 4.173 -1.259 -16.527 1.00 97.50 97 ARG A N 1
ATOM 673 C CA . ARG A 1 97 ? 4.220 0.023 -15.794 1.00 97.50 97 ARG A CA 1
ATOM 674 C C . ARG A 1 97 ? 2.846 0.692 -15.713 1.00 97.50 97 ARG A C 1
ATOM 676 O O . ARG A 1 97 ? 2.478 1.183 -14.650 1.00 97.50 97 ARG A O 1
ATOM 683 N N . TRP A 1 98 ? 2.065 0.654 -16.796 1.00 98.56 98 TRP A N 1
ATOM 684 C CA . TRP A 1 98 ? 0.736 1.265 -16.828 1.00 98.56 98 TRP A CA 1
ATOM 685 C C . TRP A 1 98 ? -0.324 0.420 -16.123 1.00 98.56 98 TRP A C 1
ATOM 687 O O . TRP A 1 98 ? -1.174 0.985 -15.440 1.00 98.56 98 TRP A O 1
ATOM 697 N N . THR A 1 99 ? -0.251 -0.913 -16.198 1.00 98.69 99 THR A N 1
ATOM 698 C CA . THR A 1 99 ? -1.129 -1.794 -15.412 1.00 98.69 99 THR A CA 1
ATOM 699 C C . THR A 1 99 ? -0.935 -1.564 -13.916 1.00 98.69 99 THR A C 1
ATOM 701 O O . THR A 1 99 ? -1.916 -1.379 -13.200 1.00 98.69 99 THR A O 1
ATOM 704 N N . LEU A 1 100 ? 0.313 -1.522 -13.440 1.00 98.50 100 LEU A N 1
ATOM 705 C CA . LEU A 1 100 ? 0.593 -1.277 -12.025 1.00 98.50 100 LEU A CA 1
ATOM 706 C C . LEU A 1 100 ? 0.166 0.133 -11.597 1.00 98.50 100 LEU A C 1
ATOM 708 O O . LEU A 1 100 ? -0.485 0.272 -10.567 1.00 98.50 100 LEU A O 1
ATOM 712 N N . ALA A 1 101 ? 0.428 1.162 -12.411 1.00 98.62 101 ALA A N 1
ATOM 713 C CA . ALA A 1 101 ? -0.054 2.516 -12.136 1.00 98.62 101 ALA A CA 1
ATOM 714 C C . ALA A 1 101 ? -1.586 2.595 -12.055 1.00 98.62 101 ALA A C 1
ATOM 716 O O . ALA A 1 101 ? -2.118 3.218 -11.135 1.00 98.62 101 ALA A O 1
ATOM 717 N N . GLY A 1 102 ? -2.297 1.938 -12.974 1.00 98.50 102 GLY A N 1
ATOM 718 C CA . GLY A 1 102 ? -3.757 1.889 -12.985 1.00 98.50 102 GLY A CA 1
ATOM 719 C C . GLY A 1 102 ? -4.329 1.182 -11.756 1.00 98.50 102 GLY A C 1
ATOM 720 O O . GLY A 1 102 ? -5.202 1.732 -11.088 1.00 98.50 102 GLY A O 1
ATOM 721 N N . LEU A 1 103 ? -3.802 0.003 -11.407 1.00 98.38 103 LEU A N 1
ATOM 722 C CA . LEU A 1 103 ? -4.263 -0.759 -10.241 1.00 98.38 103 LEU A CA 1
ATOM 723 C C . LEU A 1 103 ? -3.958 -0.039 -8.924 1.00 98.38 103 LEU A C 1
ATOM 725 O O . LEU A 1 103 ? -4.833 0.037 -8.063 1.00 98.38 103 LEU A O 1
ATOM 729 N N . THR A 1 104 ? -2.760 0.537 -8.772 1.00 98.44 104 THR A N 1
ATOM 730 C CA . THR A 1 104 ? -2.414 1.335 -7.587 1.00 98.44 104 THR A CA 1
ATOM 731 C C . THR A 1 104 ? -3.298 2.575 -7.485 1.00 98.44 104 THR A C 1
ATOM 733 O O . THR A 1 104 ? -3.753 2.897 -6.392 1.00 98.44 104 THR A O 1
ATOM 736 N N . SER A 1 105 ? -3.599 3.246 -8.601 1.00 98.12 105 SER A N 1
ATOM 737 C CA . SER A 1 105 ? -4.492 4.412 -8.598 1.00 98.12 105 SER A CA 1
ATOM 738 C C . SER A 1 105 ? -5.923 4.030 -8.229 1.00 98.12 105 SER A C 1
ATOM 740 O O . SER A 1 105 ? -6.521 4.680 -7.378 1.00 98.12 105 SER A O 1
ATOM 742 N N . ALA A 1 106 ? -6.457 2.940 -8.789 1.00 96.94 106 ALA A N 1
ATOM 743 C CA . ALA A 1 106 ? -7.784 2.438 -8.437 1.00 96.94 106 ALA A CA 1
ATOM 744 C C . ALA A 1 106 ? -7.875 2.063 -6.947 1.00 96.94 106 ALA A C 1
ATOM 746 O O . ALA A 1 106 ? -8.836 2.434 -6.266 1.00 96.94 106 ALA A O 1
ATOM 747 N N . TRP A 1 107 ? -6.850 1.383 -6.423 1.00 96.81 107 TRP A N 1
ATOM 748 C CA . TRP A 1 107 ? -6.731 1.076 -4.999 1.00 96.81 107 TRP A CA 1
ATOM 749 C C . TRP A 1 107 ? -6.676 2.351 -4.143 1.00 96.81 107 TRP A C 1
ATOM 751 O O . TRP A 1 107 ? -7.433 2.472 -3.179 1.00 96.81 107 TRP A O 1
ATOM 761 N N . ALA A 1 108 ? -5.857 3.333 -4.530 1.00 94.62 108 ALA A N 1
ATOM 762 C CA . ALA A 1 108 ? -5.697 4.595 -3.814 1.00 94.62 108 ALA A CA 1
ATOM 763 C C . ALA A 1 108 ? -6.976 5.439 -3.804 1.00 94.62 108 ALA A C 1
ATOM 765 O O . ALA A 1 108 ? -7.318 6.004 -2.769 1.00 94.62 108 ALA A O 1
ATOM 766 N N . THR A 1 109 ? -7.714 5.512 -4.916 1.00 91.62 109 THR A N 1
ATOM 767 C CA . THR A 1 109 ? -9.005 6.214 -4.978 1.00 91.62 109 THR A CA 1
ATOM 768 C C . THR A 1 109 ? -10.019 5.584 -4.028 1.00 91.62 109 THR A C 1
ATOM 770 O O . THR A 1 109 ? -10.721 6.297 -3.308 1.00 91.62 109 THR A O 1
ATOM 773 N N . ARG A 1 110 ? -10.083 4.248 -3.988 1.00 91.12 110 ARG A N 1
ATOM 774 C CA . ARG A 1 110 ? -10.963 3.518 -3.069 1.00 91.12 110 ARG A CA 1
ATOM 775 C C . ARG A 1 110 ? -10.577 3.777 -1.611 1.00 91.12 110 ARG A C 1
ATOM 777 O O . ARG A 1 110 ? -11.447 4.139 -0.822 1.00 91.12 110 ARG A O 1
ATOM 784 N N . LEU A 1 111 ? -9.295 3.631 -1.271 1.00 85.25 111 LEU A N 1
ATOM 785 C CA . LEU A 1 111 ? -8.795 3.873 0.083 1.00 85.25 111 LEU A CA 1
ATOM 786 C C . LEU A 1 111 ? -9.036 5.328 0.510 1.00 85.25 111 LEU A C 1
ATOM 788 O O . LEU A 1 111 ? -9.553 5.581 1.595 1.00 85.25 111 LEU A O 1
ATOM 792 N N . GLY A 1 112 ? -8.727 6.281 -0.371 1.00 82.38 112 GLY A N 1
ATOM 793 C CA . GLY A 1 112 ? -8.916 7.709 -0.137 1.00 82.38 112 GLY A CA 1
ATOM 794 C C . GLY A 1 112 ? -10.370 8.065 0.160 1.00 82.38 112 GLY A C 1
ATOM 795 O O . GLY A 1 112 ? -10.624 8.802 1.106 1.00 82.38 112 GLY A O 1
ATOM 796 N N . ARG A 1 113 ? -11.339 7.484 -0.564 1.00 81.94 113 ARG A N 1
ATOM 797 C CA . ARG A 1 113 ? -12.769 7.690 -0.273 1.00 81.94 113 ARG A CA 1
ATOM 798 C C . ARG A 1 113 ? -13.128 7.259 1.153 1.00 81.94 113 ARG A C 1
ATOM 800 O O . ARG A 1 113 ? -13.815 8.006 1.840 1.00 81.94 113 ARG A O 1
ATOM 807 N N . LEU A 1 114 ? -12.642 6.101 1.602 1.00 80.31 114 LEU A N 1
ATOM 808 C CA . LEU A 1 114 ? -12.918 5.589 2.951 1.00 80.31 114 LEU A CA 1
ATOM 809 C C . LEU A 1 114 ? -12.265 6.438 4.047 1.00 80.31 114 LEU A C 1
ATOM 811 O O . LEU A 1 114 ? -12.875 6.676 5.088 1.00 80.31 114 LEU A O 1
ATOM 815 N N . ILE A 1 115 ? -11.031 6.897 3.825 1.00 79.31 115 ILE A N 1
ATOM 816 C CA . ILE A 1 115 ? -10.322 7.749 4.786 1.00 79.31 115 ILE A CA 1
ATOM 817 C C . ILE A 1 115 ? -10.993 9.120 4.868 1.00 79.31 115 ILE A C 1
ATOM 819 O O . ILE A 1 115 ? -11.264 9.584 5.969 1.00 79.31 115 ILE A O 1
ATOM 823 N N . VAL A 1 116 ? -11.330 9.739 3.733 1.00 76.12 116 VAL A N 1
ATOM 824 C CA . VAL A 1 116 ? -12.023 11.037 3.707 1.00 76.12 116 VAL A CA 1
ATOM 825 C C . VAL A 1 116 ? -13.374 10.951 4.412 1.00 76.12 116 VAL A C 1
ATOM 827 O O . VAL A 1 116 ? -13.670 11.808 5.236 1.00 76.12 116 VAL A O 1
ATOM 830 N N . GLN A 1 117 ? -14.164 9.902 4.155 1.00 73.19 117 GLN A N 1
ATOM 831 C CA . GLN A 1 117 ? -15.435 9.681 4.856 1.00 73.19 117 GLN A CA 1
ATOM 832 C C . GLN A 1 117 ? -15.248 9.562 6.373 1.00 73.19 117 GLN A C 1
ATOM 834 O O . GLN A 1 117 ? -16.042 10.110 7.130 1.00 73.19 117 GLN A O 1
ATOM 839 N N . ARG A 1 118 ? -14.183 8.888 6.823 1.00 73.50 118 ARG A N 1
ATOM 840 C CA . ARG A 1 118 ? -13.869 8.753 8.250 1.00 73.50 118 ARG A CA 1
ATOM 841 C C . ARG A 1 118 ? -13.451 10.081 8.878 1.00 73.50 118 ARG A C 1
ATOM 843 O O . ARG A 1 118 ? -13.987 10.441 9.914 1.00 73.50 118 ARG A O 1
ATOM 850 N N . VAL A 1 119 ? -12.517 10.792 8.247 1.00 68.94 119 VAL A N 1
ATOM 851 C CA . VAL A 1 119 ? -11.955 12.057 8.749 1.00 68.94 119 VAL A CA 1
ATOM 852 C C . VAL A 1 119 ? -13.006 13.170 8.761 1.00 68.94 119 VAL A C 1
ATOM 854 O O . VAL A 1 119 ? -13.021 13.977 9.682 1.00 68.94 119 VAL A O 1
ATOM 857 N N . ALA A 1 120 ? -13.902 13.204 7.770 1.00 65.56 120 ALA A N 1
ATOM 858 C CA . ALA A 1 120 ? -15.007 14.162 7.722 1.00 65.56 120 ALA A CA 1
ATOM 859 C C . ALA A 1 120 ? -16.106 13.872 8.761 1.00 65.56 120 ALA A C 1
ATOM 861 O O . ALA A 1 120 ? -16.873 14.769 9.092 1.00 65.56 120 ALA A O 1
ATOM 862 N N . GLY A 1 121 ? -16.192 12.632 9.251 1.00 59.56 121 GLY A N 1
ATOM 863 C CA . GLY A 1 121 ? -17.155 12.212 10.270 1.00 59.56 121 GLY A CA 1
ATOM 864 C C . GLY A 1 121 ? -16.621 12.237 11.705 1.00 59.56 121 GLY A C 1
ATOM 865 O O . GLY A 1 121 ? -17.356 11.848 12.608 1.00 59.56 121 GLY A O 1
ATOM 866 N N . SER A 1 122 ? -15.365 12.643 11.934 1.00 59.03 122 SER A N 1
ATOM 867 C CA . SER A 1 122 ? -14.766 12.719 13.272 1.00 59.03 122 SER A CA 1
ATOM 868 C C . SER A 1 122 ? -14.061 14.056 13.508 1.00 59.03 122 SER A C 1
ATOM 870 O O . SER A 1 122 ? -13.078 14.376 12.832 1.00 59.03 122 SER A O 1
ATOM 872 N N . ASP A 1 123 ? -14.512 14.791 14.525 1.00 56.97 123 ASP A N 1
ATOM 873 C CA . ASP A 1 123 ? -13.849 16.015 14.997 1.00 56.97 123 ASP A CA 1
ATOM 874 C C . ASP A 1 123 ? -12.591 15.716 15.838 1.00 56.97 123 ASP A C 1
ATOM 876 O O . ASP A 1 123 ? -11.740 16.586 16.022 1.00 56.97 123 ASP A O 1
ATOM 880 N N . GLU A 1 124 ? -12.441 14.475 16.314 1.00 58.25 124 GLU A N 1
ATOM 881 C CA . GLU A 1 124 ? -11.295 14.020 17.107 1.00 58.25 124 GLU A CA 1
ATOM 882 C C . GLU A 1 124 ? -10.175 13.437 16.230 1.00 58.25 124 GLU A C 1
ATOM 884 O O . GLU A 1 124 ? -10.399 12.570 15.381 1.00 58.25 124 GLU A O 1
ATOM 889 N N . GLU A 1 125 ? -8.942 13.893 16.462 1.00 59.59 125 GLU A N 1
ATOM 890 C CA . GLU A 1 125 ? -7.740 13.341 15.834 1.00 59.59 125 GLU A CA 1
ATOM 891 C C . GLU A 1 125 ? -7.369 11.978 16.449 1.00 59.59 125 GLU A C 1
ATOM 893 O O . GLU A 1 125 ? -7.518 11.771 17.654 1.00 59.59 125 GLU A O 1
ATOM 898 N N . ASP A 1 126 ? -6.847 11.038 15.641 1.00 65.06 126 ASP A N 1
ATOM 899 C CA . ASP A 1 126 ? -6.378 9.746 16.164 1.00 65.06 126 ASP A CA 1
ATOM 900 C C . ASP A 1 126 ? -5.320 9.979 17.269 1.00 65.06 126 ASP A C 1
ATOM 902 O O . ASP A 1 126 ? -4.287 10.604 16.991 1.00 65.06 126 ASP A O 1
ATOM 906 N N . PRO A 1 127 ? -5.515 9.436 18.492 1.00 63.78 127 PRO A N 1
ATOM 907 C CA . PRO A 1 127 ? -4.617 9.631 19.633 1.00 63.78 127 PRO A CA 1
ATOM 908 C C . PRO A 1 127 ? -3.141 9.329 19.354 1.00 63.78 127 PRO A C 1
ATOM 910 O O . PRO A 1 127 ? -2.243 9.859 20.003 1.00 63.78 127 PRO A O 1
ATOM 913 N N . ARG A 1 128 ? -2.857 8.508 18.338 1.00 66.00 128 ARG A N 1
ATOM 914 C CA . ARG A 1 128 ? -1.487 8.233 17.896 1.00 66.00 128 ARG A CA 1
ATOM 915 C C . ARG A 1 128 ? -0.705 9.473 17.484 1.00 66.00 128 ARG A C 1
ATOM 917 O O . ARG A 1 128 ? 0.512 9.397 17.443 1.00 66.00 128 ARG A O 1
ATOM 924 N N . TYR A 1 129 ? -1.378 10.552 17.091 1.00 63.84 129 TYR A N 1
ATOM 925 C CA . TYR A 1 129 ? -0.735 11.791 16.672 1.00 63.84 129 TYR A CA 1
ATOM 926 C C . TYR A 1 129 ? -0.610 12.797 17.812 1.00 63.84 129 TYR A C 1
ATOM 928 O O . TYR A 1 129 ? 0.220 13.700 17.713 1.00 63.84 129 TYR A O 1
ATOM 936 N N . THR A 1 130 ? -1.378 12.633 18.891 1.00 62.28 130 THR A N 1
ATOM 937 C CA . THR A 1 130 ? -1.348 13.501 20.073 1.00 62.28 130 THR A CA 1
ATOM 938 C C . THR A 1 130 ? -0.382 12.991 21.149 1.00 62.28 130 THR A C 1
ATOM 940 O O . THR A 1 130 ? 0.223 13.814 21.828 1.00 62.28 130 THR A O 1
ATOM 943 N N . GLU A 1 131 ? -0.129 11.676 21.237 1.00 61.84 131 GLU A N 1
ATOM 944 C CA . GLU A 1 131 ? 0.821 11.073 22.198 1.00 61.84 131 GLU A CA 1
ATOM 945 C C . GLU A 1 131 ? 2.302 11.447 21.955 1.00 61.84 131 GLU A C 1
ATOM 947 O O . GLU A 1 131 ? 3.092 11.445 22.892 1.00 61.84 131 GLU A O 1
ATOM 952 N N . PHE A 1 132 ? 2.711 11.820 20.733 1.00 53.84 132 PHE A N 1
ATOM 953 C CA . PHE A 1 132 ? 4.114 12.171 20.415 1.00 53.84 132 PHE A CA 1
ATOM 954 C C . PHE A 1 132 ? 4.504 13.629 20.745 1.00 53.84 132 PHE A C 1
ATOM 956 O O . PHE A 1 132 ? 5.486 14.140 20.207 1.00 53.84 132 PHE A O 1
ATOM 963 N N . LEU A 1 133 ? 3.730 14.325 21.582 1.00 53.53 133 LEU A N 1
ATOM 964 C CA . LEU A 1 133 ? 3.877 15.767 21.832 1.00 53.53 133 LEU A CA 1
ATOM 965 C C . LEU A 1 133 ? 4.665 16.150 23.087 1.00 53.53 133 LEU A C 1
ATOM 967 O O . LEU A 1 133 ? 4.870 17.342 23.322 1.00 53.53 133 LEU A O 1
ATOM 971 N N . GLU A 1 134 ? 5.111 15.202 23.903 1.00 55.56 134 GLU A N 1
ATOM 972 C CA . GLU A 1 134 ? 5.849 15.561 25.114 1.00 55.56 134 GLU A CA 1
ATOM 973 C C . GLU A 1 134 ? 7.300 15.947 24.775 1.00 55.56 134 GLU A C 1
ATOM 975 O O . GLU A 1 134 ? 8.171 15.097 24.613 1.00 55.56 134 GLU A O 1
ATOM 980 N N . GLY A 1 135 ? 7.555 17.257 24.660 1.00 62.94 135 GLY A N 1
ATOM 981 C CA . GLY A 1 135 ? 8.899 17.845 24.755 1.00 62.94 135 GLY A CA 1
ATOM 982 C C . GLY A 1 135 ? 9.475 18.532 23.507 1.00 62.94 135 GLY A C 1
ATOM 983 O O . GLY A 1 135 ? 10.419 19.303 23.660 1.00 62.94 135 GLY A O 1
ATOM 984 N N . ASP A 1 136 ? 8.913 18.334 22.306 1.00 70.88 136 ASP A N 1
ATOM 985 C CA . ASP A 1 136 ? 9.429 18.911 21.045 1.00 70.88 136 ASP A CA 1
ATOM 986 C C . ASP A 1 136 ? 8.511 20.015 20.458 1.00 70.88 136 ASP A C 1
ATOM 988 O O . ASP A 1 136 ? 7.284 19.926 20.565 1.00 70.88 136 ASP A O 1
ATOM 992 N N . PRO A 1 137 ? 9.050 21.034 19.747 1.00 76.69 137 PRO A N 1
ATOM 993 C CA . PRO A 1 137 ? 8.233 22.012 19.025 1.00 76.69 137 PRO A CA 1
ATOM 994 C C . PRO A 1 137 ? 7.362 21.366 17.934 1.00 76.69 137 PRO A C 1
ATOM 996 O O . PRO A 1 137 ? 7.838 20.544 17.149 1.00 76.69 137 PRO A O 1
ATOM 999 N N . VAL A 1 138 ? 6.106 21.811 17.801 1.00 70.00 138 VAL A N 1
ATOM 1000 C CA . VAL A 1 138 ? 5.117 21.283 16.833 1.00 70.00 138 VAL A CA 1
ATOM 1001 C C . VAL A 1 138 ? 5.658 21.132 15.395 1.00 70.00 138 VAL A C 1
ATOM 1003 O O . VAL A 1 138 ? 5.456 20.068 14.806 1.00 70.00 138 VAL A O 1
ATOM 1006 N N . PRO A 1 139 ? 6.401 22.099 14.812 1.00 72.44 139 PRO A N 1
ATOM 1007 C CA . PRO A 1 139 ? 6.957 21.944 13.464 1.00 72.44 139 PRO A CA 1
ATOM 1008 C C . PRO A 1 139 ? 7.983 20.808 13.341 1.00 72.44 139 PRO A C 1
ATOM 1010 O O . PRO A 1 139 ? 8.085 20.186 12.286 1.00 72.44 139 PRO A O 1
ATOM 1013 N N . VAL A 1 140 ? 8.726 20.513 14.413 1.00 75.75 140 VAL A N 1
ATOM 1014 C CA . VAL A 1 140 ? 9.724 19.433 14.449 1.00 75.75 140 VAL A CA 1
ATOM 1015 C C . VAL A 1 140 ? 9.028 18.074 14.466 1.00 75.75 140 VAL A C 1
ATOM 1017 O O . VAL A 1 140 ? 9.405 17.184 13.702 1.00 75.75 140 VAL A O 1
ATOM 1020 N N . VAL A 1 141 ? 7.979 17.923 15.280 1.00 74.44 141 VAL A N 1
ATOM 1021 C CA . VAL A 1 141 ? 7.166 16.695 15.336 1.00 74.44 141 VAL A CA 1
ATOM 1022 C C . VAL A 1 141 ? 6.490 16.437 13.990 1.00 74.44 141 VAL A C 1
ATOM 1024 O O . VAL A 1 141 ? 6.575 15.331 13.458 1.00 74.44 141 VAL A O 1
ATOM 1027 N N . ILE A 1 142 ? 5.900 17.473 13.387 1.00 74.12 142 ILE A N 1
ATOM 1028 C CA . ILE A 1 142 ? 5.330 17.404 12.037 1.00 74.12 142 ILE A CA 1
ATOM 1029 C C . ILE A 1 142 ? 6.417 16.990 11.035 1.00 74.12 142 ILE A C 1
ATOM 1031 O O . ILE A 1 142 ? 6.248 16.002 10.326 1.00 74.12 142 ILE A O 1
ATOM 1035 N N . GLY A 1 143 ? 7.576 17.651 11.027 1.00 75.50 143 GLY A N 1
ATOM 1036 C CA . GLY A 1 143 ? 8.687 17.286 10.146 1.00 75.50 143 GLY A CA 1
ATOM 1037 C C . GLY A 1 143 ? 9.072 15.804 10.247 1.00 75.50 143 GLY A C 1
ATOM 1038 O O . GLY A 1 143 ? 9.181 15.129 9.225 1.00 75.50 143 GLY A O 1
ATOM 1039 N N . LYS A 1 144 ? 9.192 15.267 11.469 1.00 79.88 144 LYS A N 1
ATOM 1040 C CA . LYS A 1 144 ? 9.500 13.846 11.714 1.00 79.88 144 LYS A CA 1
ATOM 1041 C C . LYS A 1 144 ? 8.408 12.908 11.184 1.00 79.88 144 LYS A C 1
ATOM 1043 O O . LYS A 1 144 ? 8.736 11.908 10.541 1.00 79.88 144 LYS A O 1
ATOM 1048 N N . VAL A 1 145 ? 7.130 13.221 11.418 1.00 81.50 145 VAL A N 1
ATOM 1049 C CA . VAL A 1 145 ? 5.990 12.407 10.955 1.00 81.50 145 VAL A CA 1
ATOM 1050 C C . VAL A 1 145 ? 5.954 12.348 9.431 1.00 81.50 145 VAL A C 1
ATOM 1052 O O . VAL A 1 145 ? 5.986 11.257 8.863 1.00 81.50 145 VAL A O 1
ATOM 1055 N N . PHE A 1 146 ? 5.945 13.499 8.760 1.00 85.94 146 PHE A N 1
ATOM 1056 C CA . PHE A 1 146 ? 5.815 13.568 7.302 1.00 85.94 146 PHE A CA 1
ATOM 1057 C C . PHE A 1 146 ? 7.073 13.046 6.584 1.00 85.94 146 PHE A C 1
ATOM 1059 O O . PHE A 1 146 ? 6.960 12.408 5.536 1.00 85.94 146 PHE A O 1
ATOM 1066 N N . LEU A 1 147 ? 8.265 13.198 7.178 1.00 88.44 147 LEU A N 1
ATOM 1067 C CA . LEU A 1 147 ? 9.483 12.548 6.679 1.00 88.44 147 LEU A CA 1
ATOM 1068 C C . LEU A 1 147 ? 9.386 11.021 6.776 1.00 88.44 147 LEU A C 1
ATOM 1070 O O . LEU A 1 147 ? 9.664 10.326 5.801 1.00 88.44 147 LEU A O 1
ATOM 1074 N N . THR A 1 148 ? 8.960 10.493 7.927 1.00 88.19 148 THR A N 1
ATOM 1075 C CA . THR A 1 148 ? 8.800 9.043 8.127 1.00 88.19 148 THR A CA 1
ATOM 1076 C C . THR A 1 148 ? 7.769 8.466 7.157 1.00 88.19 148 THR A C 1
ATOM 1078 O O . THR A 1 148 ? 8.015 7.431 6.540 1.00 88.19 148 THR A O 1
ATOM 1081 N N . GLN A 1 149 ? 6.647 9.165 6.963 1.00 89.75 149 GLN A N 1
ATOM 1082 C CA . GLN A 1 149 ? 5.607 8.799 5.999 1.00 89.75 149 GLN A CA 1
ATOM 1083 C C . GLN A 1 149 ? 6.129 8.828 4.560 1.00 89.75 149 GLN A C 1
ATOM 1085 O O . GLN A 1 149 ? 5.887 7.890 3.802 1.00 89.75 149 GLN A O 1
ATOM 1090 N N . GLY A 1 150 ? 6.913 9.843 4.192 1.00 93.44 150 GLY A N 1
ATOM 1091 C CA . GLY A 1 150 ? 7.541 9.921 2.875 1.00 93.44 150 GLY A CA 1
ATOM 1092 C C . GLY A 1 150 ? 8.529 8.782 2.616 1.00 93.44 150 GLY A C 1
ATOM 1093 O O . GLY A 1 150 ? 8.459 8.117 1.582 1.00 93.44 150 GLY A O 1
ATOM 1094 N N . LEU A 1 151 ? 9.414 8.490 3.572 1.00 94.75 151 LEU A N 1
ATOM 1095 C CA . LEU A 1 151 ? 10.350 7.366 3.465 1.00 94.75 151 LEU A CA 1
ATOM 1096 C C . LEU A 1 151 ? 9.613 6.024 3.365 1.00 94.75 151 LEU A C 1
ATOM 1098 O O . LEU A 1 151 ? 9.985 5.177 2.552 1.00 94.75 151 LEU A O 1
ATOM 1102 N N . ALA A 1 152 ? 8.537 5.848 4.134 1.00 94.56 152 ALA A N 1
ATOM 1103 C CA . ALA A 1 152 ? 7.690 4.666 4.055 1.00 94.56 152 ALA A CA 1
ATOM 1104 C C . ALA A 1 152 ? 7.009 4.540 2.681 1.00 94.56 152 ALA A C 1
ATOM 1106 O O . ALA A 1 152 ? 7.024 3.453 2.105 1.00 94.56 152 ALA A O 1
ATOM 1107 N N . GLN A 1 153 ? 6.492 5.633 2.106 1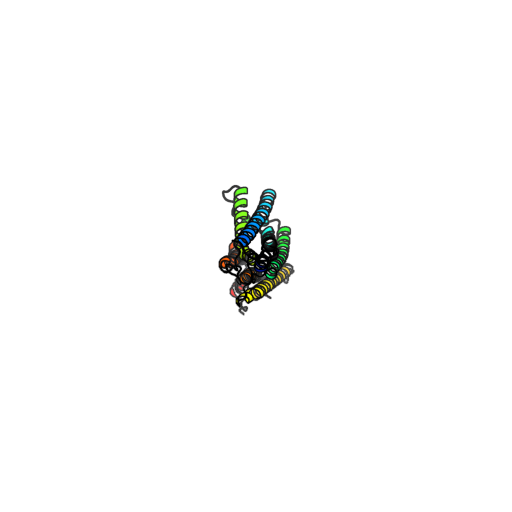.00 96.31 153 GLN A N 1
ATOM 1108 C CA . GLN A 1 153 ? 5.927 5.629 0.753 1.00 96.31 153 GLN A CA 1
ATOM 1109 C C . GLN A 1 153 ? 6.966 5.247 -0.303 1.00 96.31 153 GLN A C 1
ATOM 1111 O O . GLN A 1 153 ? 6.664 4.454 -1.196 1.00 96.31 153 GLN A O 1
ATOM 1116 N N . LEU A 1 154 ? 8.195 5.760 -0.207 1.00 97.38 154 LEU A N 1
ATOM 1117 C CA . LEU A 1 154 ? 9.274 5.401 -1.133 1.00 97.38 154 LEU A CA 1
ATOM 1118 C C . LEU A 1 154 ? 9.658 3.927 -1.020 1.00 97.38 154 LEU A C 1
ATOM 1120 O O . LEU A 1 154 ? 9.802 3.259 -2.042 1.00 97.38 154 LEU A O 1
ATOM 1124 N N . LEU A 1 155 ? 9.769 3.410 0.204 1.00 97.38 155 LEU A N 1
ATOM 1125 C CA . LEU A 1 155 ? 10.070 2.003 0.448 1.00 97.38 155 LEU A CA 1
ATOM 1126 C C . LEU A 1 155 ? 8.972 1.091 -0.110 1.00 97.38 155 LEU A C 1
ATOM 1128 O O . LEU A 1 155 ? 9.259 0.174 -0.874 1.00 97.38 155 LEU A O 1
ATOM 1132 N N . VAL A 1 156 ? 7.714 1.362 0.239 1.00 97.44 156 VAL A N 1
ATOM 1133 C CA . VAL A 1 156 ? 6.543 0.575 -0.174 1.00 97.44 156 VAL A CA 1
ATOM 1134 C C . VAL A 1 156 ? 6.349 0.607 -1.693 1.00 97.44 156 VAL A C 1
ATOM 1136 O O . VAL A 1 156 ? 6.025 -0.411 -2.302 1.00 97.44 156 VAL A O 1
ATOM 1139 N N . SER A 1 157 ? 6.578 1.758 -2.327 1.00 97.88 157 SER A N 1
ATOM 1140 C CA . SER A 1 157 ? 6.425 1.929 -3.778 1.00 97.88 157 SER A CA 1
ATOM 1141 C C . SER A 1 157 ? 7.638 1.485 -4.599 1.00 97.88 157 SER A C 1
ATOM 1143 O O . SER A 1 157 ? 7.556 1.469 -5.829 1.00 97.88 157 SER A O 1
ATOM 1145 N N . ALA A 1 158 ? 8.750 1.089 -3.971 1.00 98.06 158 ALA A N 1
ATOM 1146 C CA . ALA A 1 158 ? 9.969 0.676 -4.669 1.00 98.06 158 ALA A CA 1
ATOM 1147 C C . ALA A 1 158 ? 9.744 -0.385 -5.772 1.00 98.06 158 ALA A C 1
ATOM 1149 O O . ALA A 1 158 ? 10.330 -0.242 -6.851 1.00 98.06 158 ALA A O 1
ATOM 1150 N N . PRO A 1 159 ? 8.872 -1.405 -5.606 1.00 98.12 159 PRO A N 1
ATOM 1151 C CA . PRO A 1 159 ? 8.608 -2.355 -6.682 1.00 98.12 159 PRO A CA 1
ATOM 1152 C C . PRO A 1 159 ? 7.972 -1.711 -7.920 1.00 98.12 159 PRO A C 1
ATOM 1154 O O . PRO A 1 159 ? 8.276 -2.131 -9.037 1.00 98.12 159 PRO A O 1
ATOM 1157 N N . LEU A 1 160 ? 7.135 -0.681 -7.745 1.00 98.25 160 LEU A N 1
ATOM 1158 C CA . LEU A 1 160 ? 6.497 0.060 -8.841 1.00 98.25 160 LEU A CA 1
ATOM 1159 C C . LEU A 1 160 ? 7.540 0.846 -9.644 1.00 98.25 160 LEU A C 1
ATOM 1161 O O . LEU A 1 160 ? 7.529 0.817 -10.875 1.00 98.25 160 LEU A O 1
ATOM 1165 N N . GLN A 1 161 ? 8.486 1.477 -8.944 1.00 98.00 161 GLN A N 1
ATOM 1166 C CA . GLN A 1 161 ? 9.608 2.198 -9.548 1.00 98.00 161 GLN A CA 1
ATOM 1167 C C . GLN A 1 161 ? 10.482 1.249 -10.384 1.00 98.00 161 GLN A C 1
ATOM 1169 O O . GLN A 1 161 ? 10.744 1.502 -11.561 1.00 98.00 161 GLN A O 1
ATOM 1174 N N . VAL A 1 162 ? 10.868 0.096 -9.822 1.00 97.19 162 VAL A N 1
ATOM 1175 C CA . VAL A 1 162 ? 11.669 -0.906 -10.546 1.00 97.19 162 VAL A CA 1
ATOM 1176 C C . VAL A 1 162 ? 10.901 -1.495 -11.732 1.00 97.19 162 VAL A C 1
ATOM 1178 O O . VAL A 1 162 ? 11.480 -1.693 -12.804 1.00 97.19 162 VAL A O 1
ATOM 1181 N N . ALA A 1 163 ? 9.596 -1.738 -11.589 1.00 96.94 163 ALA A N 1
ATOM 1182 C CA . ALA A 1 163 ? 8.766 -2.252 -12.676 1.00 96.94 163 ALA A CA 1
ATOM 1183 C C . ALA A 1 163 ? 8.670 -1.262 -13.848 1.00 96.94 163 ALA A C 1
ATOM 1185 O O . ALA A 1 163 ? 8.709 -1.691 -15.004 1.00 96.94 163 ALA A O 1
ATOM 1186 N N . ALA A 1 164 ? 8.601 0.040 -13.552 1.00 97.62 164 ALA A N 1
ATOM 1187 C CA . ALA A 1 164 ? 8.607 1.111 -14.543 1.00 97.62 164 ALA A CA 1
ATOM 1188 C C . ALA A 1 164 ? 9.980 1.338 -15.196 1.00 97.62 164 ALA A C 1
ATOM 1190 O O . ALA A 1 164 ? 10.052 1.837 -16.321 1.00 97.62 164 ALA A O 1
ATOM 1191 N N . ALA A 1 165 ? 11.063 0.954 -14.516 1.00 96.81 165 ALA A N 1
ATOM 1192 C CA . ALA A 1 165 ? 12.427 1.139 -14.996 1.00 96.81 165 ALA A CA 1
ATOM 1193 C C . ALA A 1 165 ? 13.013 -0.065 -15.764 1.00 96.81 165 ALA A C 1
ATOM 1195 O O . ALA A 1 165 ? 14.022 0.072 -16.457 1.00 96.81 165 ALA A O 1
ATOM 1196 N N . THR A 1 166 ? 12.405 -1.248 -15.657 1.00 95.50 166 THR A N 1
ATOM 1197 C CA . THR A 1 166 ? 12.955 -2.493 -16.221 1.00 95.50 166 THR A CA 1
ATOM 1198 C C . THR A 1 166 ? 12.061 -3.080 -17.309 1.00 95.50 166 THR A C 1
ATOM 1200 O O . THR A 1 166 ? 10.857 -2.814 -17.374 1.00 95.50 166 THR A O 1
ATOM 1203 N N . ARG A 1 167 ? 12.644 -3.912 -18.174 1.00 92.81 167 ARG A N 1
ATOM 1204 C CA . ARG A 1 167 ? 11.904 -4.707 -19.169 1.00 92.81 167 ARG A CA 1
ATOM 1205 C C . ARG A 1 167 ? 11.520 -6.063 -18.594 1.00 92.81 167 ARG A C 1
ATOM 1207 O O . ARG A 1 167 ? 12.189 -6.555 -17.683 1.00 92.81 167 ARG A O 1
ATOM 1214 N N . LEU A 1 168 ? 10.467 -6.678 -19.125 1.00 93.06 168 LEU A N 1
ATOM 1215 C CA . LEU A 1 168 ? 10.169 -8.078 -18.829 1.00 93.06 168 LEU A CA 1
ATOM 1216 C C . LEU A 1 168 ? 11.218 -8.987 -19.493 1.00 93.06 168 LEU A C 1
ATOM 1218 O O . LEU A 1 168 ? 11.627 -8.705 -20.618 1.00 93.06 168 LEU A O 1
ATOM 1222 N N . PRO A 1 169 ? 11.679 -10.052 -18.816 1.00 91.44 169 PRO A N 1
ATOM 1223 C CA . PRO A 1 169 ? 12.600 -11.002 -19.423 1.00 91.44 169 PRO A CA 1
ATOM 1224 C C . PRO A 1 169 ? 11.869 -11.936 -20.398 1.00 91.44 169 PRO A C 1
ATO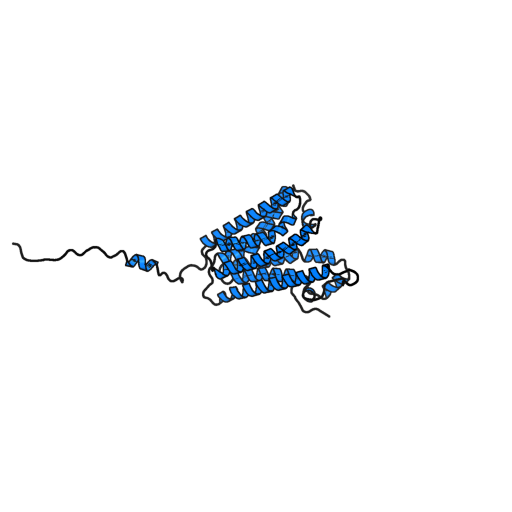M 1226 O O . PRO A 1 169 ? 10.701 -12.262 -20.192 1.00 91.44 169 PRO A O 1
ATOM 1229 N N . ASP A 1 170 ? 12.598 -12.494 -21.365 1.00 89.69 170 ASP A N 1
ATOM 1230 C CA . ASP A 1 170 ? 12.098 -13.563 -22.251 1.00 89.69 170 ASP A CA 1
ATOM 1231 C C . ASP A 1 170 ? 12.084 -14.955 -21.582 1.00 89.69 170 ASP A C 1
ATOM 1233 O O . ASP A 1 170 ? 11.813 -15.970 -22.218 1.00 89.69 170 ASP A O 1
ATOM 1237 N N . SER A 1 171 ? 12.384 -15.028 -20.282 1.00 92.62 171 SER A N 1
ATOM 1238 C CA . SER A 1 171 ? 12.405 -16.276 -19.514 1.00 92.62 171 SER A CA 1
ATOM 1239 C C . SER A 1 171 ? 11.044 -16.603 -18.902 1.00 92.62 171 SER A C 1
ATOM 1241 O O . SER A 1 171 ? 10.158 -15.750 -18.810 1.00 92.62 171 SER A O 1
ATOM 1243 N N . ALA A 1 172 ? 10.904 -17.825 -18.374 1.00 93.75 172 ALA A N 1
ATOM 1244 C CA . ALA A 1 172 ? 9.712 -18.247 -17.639 1.00 93.75 172 ALA A CA 1
ATOM 1245 C C . ALA A 1 172 ? 9.316 -17.250 -16.533 1.00 93.75 172 ALA A C 1
ATOM 1247 O O . ALA A 1 172 ? 8.130 -17.025 -16.330 1.00 93.75 172 ALA A O 1
ATOM 1248 N N . ARG A 1 173 ? 10.275 -16.555 -15.893 1.00 93.88 173 ARG A N 1
ATOM 1249 C CA . ARG A 1 173 ? 10.019 -15.560 -14.826 1.00 93.88 173 ARG A CA 1
ATOM 1250 C C . ARG A 1 173 ? 9.039 -14.451 -15.229 1.00 93.88 173 ARG A C 1
ATOM 1252 O O . ARG A 1 173 ? 8.465 -13.818 -14.347 1.00 93.88 173 ARG A O 1
ATOM 1259 N N . ARG A 1 174 ? 8.794 -14.233 -16.527 1.00 94.88 174 ARG A N 1
ATOM 1260 C CA . ARG A 1 174 ? 7.752 -13.320 -17.020 1.00 94.88 174 ARG A CA 1
ATOM 1261 C C . ARG A 1 174 ? 6.346 -13.639 -16.500 1.00 94.88 174 ARG A C 1
ATOM 1263 O O . ARG A 1 174 ? 5.535 -12.723 -16.424 1.00 94.88 174 ARG A O 1
ATOM 1270 N N . TRP A 1 175 ? 6.059 -14.890 -16.111 1.00 96.69 175 TRP A N 1
ATOM 1271 C CA . TRP A 1 175 ? 4.758 -15.287 -15.546 1.00 96.69 175 TRP A CA 1
ATOM 1272 C C . TRP A 1 175 ? 4.449 -14.588 -14.211 1.00 96.69 175 TRP A C 1
ATOM 1274 O O . TRP A 1 175 ? 3.282 -14.421 -13.859 1.00 96.69 175 TRP A O 1
ATOM 1284 N N . LEU A 1 176 ? 5.478 -14.113 -13.495 1.00 97.56 176 LEU A N 1
ATOM 1285 C CA . LEU A 1 176 ? 5.311 -13.386 -12.236 1.00 97.56 176 LEU A CA 1
ATOM 1286 C C . LEU A 1 176 ? 4.547 -12.066 -12.423 1.00 97.56 176 LEU A C 1
ATOM 1288 O O . LEU A 1 176 ? 3.858 -11.638 -11.504 1.00 97.56 176 LEU A O 1
ATOM 1292 N N . PHE A 1 177 ? 4.605 -11.452 -13.614 1.00 97.75 177 PHE A N 1
ATOM 1293 C CA . PHE A 1 177 ? 3.828 -10.248 -13.918 1.00 97.75 177 PHE A CA 1
ATOM 1294 C C . PHE A 1 177 ? 2.309 -10.482 -13.827 1.00 97.75 177 PHE A C 1
ATOM 1296 O O . PHE A 1 177 ? 1.684 -9.892 -12.942 1.00 97.75 177 PHE A O 1
ATOM 1303 N N . PRO A 1 178 ? 1.693 -11.342 -14.663 1.00 98.25 178 PRO A N 1
ATOM 1304 C CA . PRO A 1 178 ? 0.258 -11.598 -14.571 1.00 98.25 178 PRO A CA 1
ATOM 1305 C C . PRO A 1 178 ? -0.154 -12.231 -13.234 1.00 98.25 178 PRO A C 1
ATOM 1307 O O . PRO A 1 178 ? -1.231 -11.921 -12.733 1.00 98.25 178 PRO A O 1
ATOM 1310 N N . ALA A 1 179 ? 0.698 -13.049 -12.604 1.00 98.50 179 ALA A N 1
ATOM 1311 C CA . ALA A 1 179 ? 0.411 -13.582 -11.271 1.00 98.50 179 ALA A CA 1
ATOM 1312 C C . ALA A 1 179 ? 0.366 -12.487 -10.196 1.00 98.50 179 ALA A C 1
ATOM 1314 O O . ALA A 1 179 ? -0.557 -12.456 -9.387 1.00 98.50 179 ALA A O 1
ATOM 1315 N N . GLY A 1 180 ? 1.320 -11.554 -10.211 1.00 98.56 180 GLY A N 1
ATOM 1316 C CA . GLY A 1 180 ? 1.321 -10.403 -9.313 1.00 98.56 180 GLY A CA 1
ATOM 1317 C C . GLY A 1 180 ? 0.112 -9.500 -9.520 1.00 98.56 180 GLY A C 1
ATOM 1318 O O . GLY A 1 180 ? -0.511 -9.089 -8.546 1.00 98.56 180 GLY A O 1
ATOM 1319 N N . VAL A 1 181 ? -0.289 -9.273 -10.774 1.00 98.69 181 VAL A N 1
ATOM 1320 C CA . VAL A 1 181 ? -1.529 -8.556 -11.110 1.00 98.69 181 VAL A CA 1
ATOM 1321 C C . VAL A 1 181 ? -2.760 -9.266 -10.542 1.00 98.69 181 VAL A C 1
ATOM 1323 O O . VAL A 1 181 ? -3.607 -8.613 -9.937 1.00 98.69 181 VAL A O 1
ATOM 1326 N N . ALA A 1 182 ? -2.848 -10.592 -10.677 1.00 98.69 182 ALA A N 1
ATOM 1327 C CA . ALA A 1 182 ? -3.955 -11.372 -10.128 1.00 98.69 182 ALA A CA 1
ATOM 1328 C C . ALA A 1 182 ? -4.010 -11.297 -8.592 1.00 98.69 182 ALA A C 1
ATOM 1330 O O . ALA A 1 182 ? -5.080 -11.077 -8.029 1.00 98.69 182 ALA A O 1
ATOM 1331 N N . VAL A 1 183 ? -2.862 -11.409 -7.915 1.00 98.69 183 VAL A N 1
ATOM 1332 C CA . VAL A 1 183 ? -2.763 -11.259 -6.452 1.00 98.69 183 VAL A CA 1
ATOM 1333 C C . VAL A 1 183 ? -3.148 -9.844 -6.021 1.00 98.69 183 VAL A C 1
ATOM 1335 O O . VAL A 1 183 ? -3.883 -9.678 -5.050 1.00 98.69 183 VAL A O 1
ATOM 1338 N N . MET A 1 184 ? -2.711 -8.828 -6.767 1.00 98.38 184 MET A N 1
ATOM 1339 C CA . MET A 1 184 ? -3.014 -7.430 -6.477 1.00 98.38 184 MET A CA 1
ATOM 1340 C C . MET A 1 184 ? -4.513 -7.135 -6.617 1.00 98.38 184 MET A C 1
ATOM 1342 O O . MET A 1 184 ? -5.117 -6.547 -5.722 1.00 98.38 184 MET A O 1
ATOM 1346 N N . ALA A 1 185 ? -5.134 -7.594 -7.705 1.00 98.44 185 ALA A N 1
ATOM 1347 C CA . ALA A 1 185 ? -6.569 -7.447 -7.929 1.00 98.44 185 ALA A CA 1
ATOM 1348 C C . ALA A 1 185 ? -7.394 -8.243 -6.904 1.00 98.44 185 ALA A C 1
ATOM 1350 O O . ALA A 1 185 ? -8.345 -7.709 -6.335 1.00 98.44 185 ALA A O 1
ATOM 1351 N N . GLY A 1 186 ? -7.007 -9.491 -6.617 1.00 98.44 186 GLY A N 1
ATOM 1352 C CA . GLY A 1 186 ? -7.656 -10.323 -5.603 1.00 98.44 186 GLY A CA 1
ATOM 1353 C C . GLY A 1 186 ? -7.579 -9.704 -4.207 1.00 98.44 186 GLY A C 1
ATOM 1354 O O . GLY A 1 186 ? -8.591 -9.638 -3.512 1.00 98.44 186 GLY A O 1
ATOM 1355 N N . GLY A 1 187 ? -6.414 -9.170 -3.830 1.00 98.19 187 GLY A N 1
ATOM 1356 C CA . GLY A 1 187 ? -6.222 -8.424 -2.586 1.00 98.19 187 GLY A CA 1
ATOM 1357 C C . GLY A 1 187 ? -7.141 -7.209 -2.485 1.00 98.19 187 GLY A C 1
ATOM 1358 O O . GLY A 1 187 ? -7.852 -7.061 -1.493 1.00 98.19 187 GLY A O 1
ATOM 1359 N N . ALA A 1 188 ? -7.217 -6.402 -3.548 1.00 97.25 188 ALA A N 1
ATOM 1360 C CA . ALA A 1 188 ? -8.103 -5.239 -3.601 1.00 97.25 188 ALA A CA 1
ATOM 1361 C C . ALA A 1 188 ? -9.592 -5.621 -3.495 1.00 97.25 188 ALA A C 1
ATOM 1363 O O . ALA A 1 188 ? -10.372 -4.895 -2.878 1.00 97.25 188 ALA A O 1
ATOM 1364 N N . VAL A 1 189 ? -10.001 -6.761 -4.065 1.00 97.44 189 VAL A N 1
ATOM 1365 C CA . VAL A 1 189 ? -11.371 -7.284 -3.926 1.00 97.44 189 VAL A CA 1
ATOM 1366 C C . VAL A 1 189 ? -11.647 -7.717 -2.488 1.00 97.44 189 VAL A C 1
ATOM 1368 O O . VAL A 1 189 ? -12.662 -7.305 -1.928 1.00 97.44 189 VAL A O 1
ATOM 1371 N N . VAL A 1 190 ? -10.754 -8.501 -1.875 1.00 97.88 190 VAL A N 1
ATOM 1372 C CA . VAL A 1 190 ? -10.883 -8.928 -0.470 1.00 97.88 190 VAL A CA 1
ATOM 1373 C C . VAL A 1 190 ? -10.989 -7.713 0.445 1.00 97.88 190 VAL A C 1
ATOM 1375 O O . VAL A 1 190 ? -11.895 -7.644 1.273 1.00 97.88 190 VAL A O 1
ATOM 1378 N N . GLU A 1 191 ? -10.118 -6.727 0.245 1.00 96.19 191 GLU A N 1
ATOM 1379 C CA . GLU A 1 191 ? -10.132 -5.480 0.998 1.00 96.19 191 GLU A CA 1
ATOM 1380 C C . GLU A 1 191 ? -11.465 -4.740 0.845 1.00 96.19 191 GLU A C 1
ATOM 1382 O O . GLU A 1 191 ? -12.124 -4.407 1.831 1.00 96.19 191 GLU A O 1
ATOM 1387 N N . ALA A 1 192 ? -11.921 -4.549 -0.393 1.00 95.00 192 ALA A N 1
ATOM 1388 C CA . ALA A 1 192 ? -13.150 -3.823 -0.674 1.00 95.00 192 ALA A CA 1
ATOM 1389 C C . ALA A 1 192 ? -14.415 -4.552 -0.187 1.00 95.00 192 ALA A C 1
ATOM 1391 O O . ALA A 1 192 ? -15.415 -3.897 0.103 1.00 95.00 192 ALA A O 1
ATOM 1392 N N . LEU A 1 193 ? -14.421 -5.884 -0.134 1.00 96.44 193 LEU A N 1
ATOM 1393 C CA . LEU A 1 193 ? -15.530 -6.656 0.431 1.00 96.44 193 LEU A CA 1
ATOM 1394 C C . LEU A 1 193 ? -15.522 -6.602 1.961 1.00 96.44 193 LEU A C 1
ATOM 1396 O O . LEU A 1 193 ? -16.575 -6.400 2.562 1.00 96.44 193 LEU A O 1
ATOM 1400 N N . ALA A 1 194 ? -14.349 -6.722 2.584 1.00 95.88 194 ALA A N 1
ATOM 1401 C CA . ALA A 1 194 ? -14.197 -6.638 4.031 1.00 95.88 194 ALA A CA 1
ATOM 1402 C C . ALA A 1 194 ? -14.629 -5.268 4.572 1.00 95.88 194 ALA A C 1
ATOM 1404 O O . ALA A 1 194 ? -15.381 -5.203 5.547 1.00 95.88 194 ALA A O 1
ATOM 1405 N N . ASP A 1 195 ? -14.215 -4.184 3.909 1.00 94.06 195 ASP A N 1
ATOM 1406 C CA . ASP A 1 195 ? -14.612 -2.824 4.281 1.00 94.06 195 ASP A CA 1
ATOM 1407 C C . ASP A 1 195 ? -16.119 -2.595 4.085 1.00 94.06 195 ASP A C 1
ATOM 1409 O O . ASP A 1 195 ? -16.752 -1.977 4.938 1.00 94.06 195 ASP A O 1
ATOM 1413 N N . ARG A 1 196 ? -16.727 -3.140 3.019 1.00 93.94 196 ARG A N 1
ATOM 1414 C CA . ARG A 1 196 ? -18.189 -3.073 2.821 1.00 93.94 196 ARG A CA 1
ATOM 1415 C C . ARG A 1 196 ? -18.957 -3.821 3.906 1.00 93.94 196 ARG A C 1
ATOM 1417 O O . ARG A 1 196 ? -19.907 -3.268 4.445 1.00 93.94 196 ARG A O 1
ATOM 1424 N N . GLN A 1 197 ? -18.531 -5.036 4.253 1.00 95.56 197 GLN A N 1
ATOM 1425 C CA . GLN A 1 197 ? -19.129 -5.804 5.353 1.00 95.56 197 GLN A CA 1
ATOM 1426 C C . GLN A 1 197 ? -19.048 -5.032 6.675 1.00 95.56 197 GLN A C 1
ATOM 1428 O O . GLN A 1 197 ? -20.010 -5.008 7.439 1.00 95.56 197 GLN A O 1
ATOM 1433 N N . LYS A 1 198 ? -17.920 -4.353 6.920 1.00 93.12 198 LYS A N 1
ATOM 1434 C CA . LYS A 1 198 ? -17.739 -3.505 8.099 1.00 93.12 198 LYS A CA 1
ATOM 1435 C C . LYS A 1 198 ? -18.660 -2.285 8.089 1.00 93.12 198 LYS A C 1
ATOM 1437 O O . LYS A 1 198 ? -19.270 -2.011 9.115 1.00 93.12 198 LYS A O 1
ATOM 1442 N N . ALA A 1 199 ? -18.774 -1.582 6.964 1.00 91.31 199 ALA A N 1
ATOM 1443 C CA . ALA A 1 199 ? -19.663 -0.426 6.835 1.00 91.31 199 ALA A CA 1
ATOM 1444 C C . ALA A 1 199 ? -21.130 -0.822 7.072 1.00 91.31 199 ALA A C 1
ATOM 1446 O O . ALA A 1 199 ? -21.787 -0.250 7.933 1.00 91.31 199 ALA A O 1
ATOM 1447 N N . GLN A 1 200 ? -21.590 -1.896 6.424 1.00 92.25 200 GLN A N 1
ATOM 1448 C CA . GLN A 1 200 ? -22.943 -2.430 6.612 1.00 92.25 200 GLN A CA 1
ATOM 1449 C C . GLN A 1 200 ? -23.218 -2.848 8.056 1.00 92.25 200 GLN A C 1
ATOM 1451 O O . GLN A 1 200 ? -24.327 -2.682 8.543 1.00 92.25 200 GLN A O 1
ATOM 1456 N N . TYR A 1 201 ? -22.226 -3.409 8.750 1.00 92.88 201 TYR A N 1
ATOM 1457 C CA . TYR A 1 201 ? -22.350 -3.714 10.172 1.00 92.88 201 TYR A CA 1
ATOM 1458 C C . TYR A 1 201 ? -22.458 -2.442 11.021 1.00 92.88 201 TYR A C 1
ATOM 1460 O O . TYR A 1 201 ? -23.249 -2.397 11.957 1.00 92.88 201 TYR A O 1
ATOM 1468 N N . GLN A 1 202 ? -21.678 -1.405 10.707 1.00 88.88 202 GLN A N 1
ATOM 1469 C CA . GLN A 1 202 ? -21.709 -0.137 11.436 1.00 88.88 202 GLN A CA 1
ATOM 1470 C C . GLN A 1 202 ? -23.052 0.587 11.296 1.00 88.88 202 GLN A C 1
ATOM 1472 O O . GLN A 1 202 ? -23.479 1.185 12.278 1.00 88.88 202 GLN A O 1
ATOM 1477 N N . GLU A 1 203 ? -23.710 0.464 10.143 1.00 89.81 203 GLU A N 1
ATOM 1478 C CA . GLU A 1 203 ? -25.015 1.063 9.818 1.00 89.81 203 GLU A CA 1
ATOM 1479 C C . GLU A 1 203 ? -26.226 0.346 10.447 1.00 89.81 203 GLU A C 1
ATOM 1481 O O . GLU A 1 203 ? -27.333 0.861 10.347 1.00 89.81 203 GLU A O 1
ATOM 1486 N N . ARG A 1 204 ? -26.055 -0.824 11.083 1.00 89.00 204 ARG A N 1
ATOM 1487 C CA . ARG A 1 204 ? -27.169 -1.530 11.746 1.00 89.00 204 ARG A CA 1
ATOM 1488 C C . ARG A 1 204 ? -27.620 -0.826 13.023 1.00 89.00 204 ARG A C 1
ATOM 1490 O O . ARG A 1 204 ? -26.758 -0.392 13.796 1.00 89.00 204 ARG A O 1
ATOM 1497 N N . ASP A 1 205 ? -28.934 -0.848 13.247 1.00 86.25 205 ASP A N 1
ATOM 1498 C CA . ASP A 1 205 ? -29.592 -0.421 14.483 1.00 86.25 205 ASP A CA 1
ATOM 1499 C C . ASP A 1 205 ? -29.151 -1.282 15.672 1.00 86.25 205 ASP A C 1
ATOM 1501 O O . ASP A 1 205 ? -28.997 -2.499 15.548 1.00 86.25 205 ASP A O 1
ATOM 1505 N N . ASP A 1 206 ? -28.939 -0.643 16.824 1.00 82.31 206 ASP A N 1
ATOM 1506 C CA . ASP A 1 206 ? -28.315 -1.274 17.993 1.00 82.31 206 ASP A CA 1
ATOM 1507 C C . ASP A 1 206 ? -29.163 -2.400 18.612 1.00 82.31 206 ASP A C 1
ATOM 1509 O O . ASP A 1 206 ? -28.597 -3.305 19.218 1.00 82.31 206 ASP A O 1
ATOM 1513 N N . GLU A 1 207 ? -30.489 -2.394 18.427 1.00 81.25 207 GLU A N 1
ATOM 1514 C CA . GLU A 1 207 ? -31.384 -3.432 18.968 1.00 81.25 207 GLU A CA 1
ATOM 1515 C C . GLU A 1 207 ? -31.131 -4.824 18.351 1.00 81.25 207 GLU A C 1
ATOM 1517 O O . GLU A 1 207 ? -31.257 -5.828 19.049 1.00 81.25 207 GLU A O 1
ATOM 1522 N N . ASP A 1 208 ? -30.687 -4.887 17.086 1.00 79.81 208 ASP A N 1
ATOM 1523 C CA . ASP A 1 208 ? -30.452 -6.132 16.327 1.00 79.81 208 ASP A CA 1
ATOM 1524 C C . ASP A 1 208 ? -28.971 -6.357 15.960 1.00 79.81 208 ASP A C 1
ATOM 1526 O O . ASP A 1 208 ? -28.614 -7.247 15.172 1.00 79.81 208 ASP A O 1
ATOM 1530 N N . LYS A 1 209 ? -28.072 -5.520 16.481 1.00 87.75 209 LYS A N 1
ATOM 1531 C CA . LYS A 1 209 ? -26.654 -5.536 16.123 1.00 87.75 209 LYS A CA 1
ATOM 1532 C C . LYS A 1 209 ? -25.902 -6.558 16.972 1.00 87.75 209 LYS A C 1
ATOM 1534 O O . LYS A 1 209 ? -25.823 -6.397 18.187 1.00 87.75 209 LYS A O 1
ATOM 1539 N N . PRO A 1 210 ? -25.279 -7.583 16.358 1.00 88.50 210 PRO A N 1
ATOM 1540 C CA . PRO A 1 210 ? -24.392 -8.477 17.093 1.00 88.50 210 PRO A CA 1
ATOM 1541 C C . PRO A 1 210 ? -23.267 -7.683 17.764 1.00 88.50 210 PRO A C 1
ATOM 1543 O O . PRO A 1 210 ? -22.811 -6.693 17.201 1.00 88.50 210 PRO A O 1
ATOM 1546 N N . ASP A 1 211 ? -22.756 -8.148 18.905 1.00 89.75 211 ASP A N 1
ATOM 1547 C CA . ASP A 1 211 ? -21.673 -7.459 19.631 1.00 89.75 211 ASP A CA 1
ATOM 1548 C C . ASP A 1 211 ? -20.369 -7.331 18.821 1.00 89.75 211 ASP A C 1
ATOM 1550 O O . ASP A 1 211 ? -19.545 -6.432 19.053 1.00 89.75 211 ASP A O 1
ATOM 1554 N N . VAL A 1 212 ? -20.150 -8.269 17.892 1.00 92.88 212 VAL A N 1
ATOM 1555 C CA . VAL A 1 212 ? -18.972 -8.345 17.026 1.00 92.88 212 VAL A CA 1
ATOM 1556 C C . VAL A 1 212 ? -19.381 -8.796 15.626 1.00 92.88 212 VAL A C 1
ATOM 1558 O O . VAL A 1 212 ? -20.190 -9.703 15.455 1.00 92.88 212 VAL A O 1
ATOM 1561 N N . LEU A 1 213 ? -18.754 -8.206 14.607 1.00 93.75 213 LEU A N 1
ATOM 1562 C CA . LEU A 1 213 ? -18.821 -8.703 13.238 1.00 93.75 213 LEU A CA 1
ATOM 1563 C C . LEU A 1 213 ? -17.943 -9.955 13.093 1.00 93.75 213 LEU A C 1
ATOM 1565 O O . LEU A 1 213 ? -16.736 -9.840 12.893 1.00 93.75 213 LEU A O 1
ATOM 1569 N N . ASP A 1 214 ? -18.546 -11.140 13.173 1.00 94.44 214 ASP A N 1
ATOM 1570 C CA . ASP A 1 214 ? -17.849 -12.430 13.051 1.00 94.44 214 ASP A CA 1
ATOM 1571 C C . ASP A 1 214 ? -18.317 -13.285 11.858 1.00 94.44 214 ASP A C 1
ATOM 1573 O O . ASP A 1 214 ? -17.995 -14.466 11.765 1.00 94.44 214 ASP A O 1
ATOM 1577 N N . THR A 1 215 ? -19.026 -12.673 10.904 1.00 94.12 215 THR A N 1
ATOM 1578 C CA . THR A 1 215 ? -19.533 -13.316 9.676 1.00 94.12 215 THR A CA 1
ATOM 1579 C C . THR A 1 215 ? -18.781 -12.879 8.414 1.00 94.12 215 THR A C 1
ATOM 1581 O O . THR A 1 215 ? -18.059 -11.881 8.407 1.00 94.12 215 THR A O 1
ATOM 1584 N N . GLY A 1 216 ? -18.981 -13.588 7.299 1.00 95.25 216 GLY A N 1
ATOM 1585 C CA . GLY A 1 216 ? -18.372 -13.219 6.018 1.00 95.25 216 GLY A CA 1
ATOM 1586 C C . GLY A 1 216 ? -16.850 -13.357 6.064 1.00 95.25 216 GLY A C 1
ATOM 1587 O O . GLY A 1 216 ? -16.342 -14.347 6.582 1.00 95.25 216 GLY A O 1
ATOM 1588 N N . LEU A 1 217 ? -16.103 -12.375 5.547 1.00 96.88 217 LEU A N 1
ATOM 1589 C CA . LEU A 1 217 ? -14.633 -12.409 5.588 1.00 96.88 217 LEU A CA 1
ATOM 1590 C C . LEU A 1 217 ? -14.093 -12.257 7.016 1.00 96.88 217 LEU A C 1
ATOM 1592 O O . LEU A 1 217 ? -13.022 -12.778 7.330 1.00 96.88 217 LEU A O 1
ATOM 1596 N N . TRP A 1 218 ? -14.863 -11.607 7.890 1.00 96.50 218 TRP A N 1
ATOM 1597 C CA . TRP A 1 218 ? -14.526 -11.417 9.299 1.00 96.50 218 TRP A CA 1
ATOM 1598 C C . TRP A 1 218 ? -14.649 -12.707 10.125 1.00 96.50 218 TRP A C 1
ATOM 1600 O O . TRP A 1 218 ? -14.123 -12.771 11.230 1.00 96.50 218 TRP A O 1
ATOM 1610 N N . ALA A 1 219 ? -15.258 -13.770 9.588 1.00 95.81 219 ALA A N 1
ATOM 1611 C CA . ALA A 1 219 ? -15.210 -15.105 10.192 1.00 95.81 219 ALA A CA 1
ATOM 1612 C C . ALA A 1 219 ? -13.848 -15.800 9.991 1.00 95.81 219 ALA A C 1
ATOM 1614 O O . ALA A 1 219 ? -13.479 -16.697 10.746 1.00 95.81 219 ALA A O 1
ATOM 1615 N N . TRP A 1 220 ? -13.103 -15.406 8.952 1.00 95.88 220 TRP A N 1
ATOM 1616 C CA . TRP A 1 220 ? -11.862 -16.072 8.540 1.00 95.88 220 TRP A CA 1
ATOM 1617 C C . TRP A 1 220 ? -10.616 -15.378 9.083 1.00 95.88 220 TRP A C 1
ATOM 1619 O O . TRP A 1 220 ? -9.602 -16.021 9.356 1.00 95.88 220 TRP A O 1
ATOM 1629 N N . SER A 1 221 ? -10.678 -14.057 9.209 1.00 95.88 221 SER A N 1
ATOM 1630 C CA . SER A 1 221 ? -9.619 -13.218 9.753 1.00 95.88 221 SER A CA 1
ATOM 1631 C C . SER A 1 221 ? -10.244 -12.075 10.538 1.00 95.88 221 SER A C 1
ATOM 1633 O O . SER A 1 221 ? -11.298 -11.577 10.157 1.00 95.88 221 SER A O 1
ATOM 1635 N N . ARG A 1 222 ? -9.575 -11.628 11.602 1.00 95.06 222 ARG A N 1
ATOM 1636 C CA . ARG A 1 222 ? -9.976 -10.440 12.367 1.00 95.06 222 ARG A CA 1
ATOM 1637 C C . ARG A 1 222 ? -9.617 -9.133 11.678 1.00 95.06 222 ARG A C 1
ATOM 1639 O O . ARG A 1 222 ? -10.139 -8.095 12.062 1.00 95.06 222 ARG A O 1
ATOM 1646 N N . HIS A 1 223 ? -8.748 -9.181 10.667 1.00 95.12 223 HIS A N 1
ATOM 1647 C CA . HIS A 1 223 ? -8.352 -8.022 9.861 1.00 95.12 223 HIS A CA 1
ATOM 1648 C C . HIS A 1 223 ? -8.297 -8.387 8.366 1.00 95.12 223 HIS A C 1
ATOM 1650 O O . HIS A 1 223 ? -7.236 -8.291 7.740 1.00 95.12 223 HIS A O 1
ATOM 1656 N N . PRO A 1 224 ? -9.417 -8.836 7.764 1.00 96.56 224 PRO A N 1
ATOM 1657 C CA . PRO A 1 224 ? -9.428 -9.313 6.383 1.00 96.56 224 PRO A CA 1
ATOM 1658 C C . PRO A 1 224 ? -9.156 -8.183 5.383 1.00 96.56 224 PRO A C 1
ATOM 1660 O O . PRO A 1 224 ? -8.566 -8.420 4.331 1.00 96.56 224 PRO A O 1
ATOM 1663 N N . ASN A 1 225 ? -9.514 -6.943 5.726 1.00 94.88 225 ASN A N 1
ATOM 1664 C CA . ASN A 1 225 ? -9.190 -5.772 4.919 1.00 94.88 225 ASN A CA 1
ATOM 1665 C C . ASN A 1 225 ? -7.678 -5.500 4.867 1.00 94.88 225 ASN A C 1
ATOM 1667 O O . ASN A 1 225 ? -7.126 -5.350 3.781 1.00 94.88 225 ASN A O 1
AT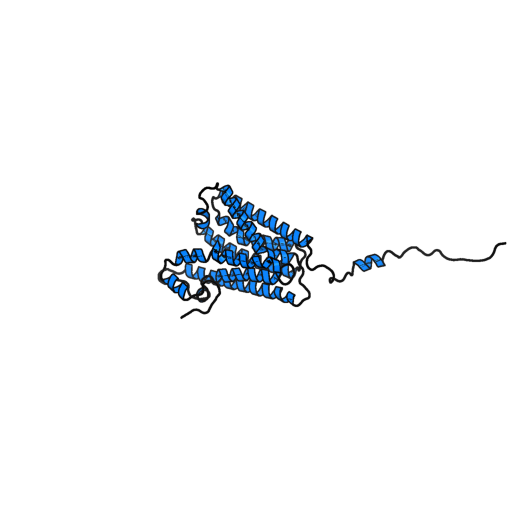OM 1671 N N . TYR A 1 226 ? -6.981 -5.545 6.005 1.00 94.50 226 TYR A N 1
ATOM 1672 C CA . TYR A 1 226 ? -5.520 -5.398 6.035 1.00 94.50 226 TYR A CA 1
ATOM 1673 C C . TYR A 1 226 ? -4.785 -6.562 5.366 1.00 94.50 226 TYR A C 1
ATOM 1675 O O . TYR A 1 226 ? -3.713 -6.367 4.790 1.00 94.50 226 TYR A O 1
ATOM 1683 N N . PHE A 1 227 ? -5.353 -7.769 5.414 1.00 95.94 227 PHE A N 1
ATOM 1684 C CA . PHE A 1 227 ? -4.848 -8.887 4.624 1.00 95.94 227 PHE A CA 1
ATOM 1685 C C . PHE A 1 227 ? -4.966 -8.598 3.120 1.00 95.94 227 PHE A C 1
ATOM 1687 O O . PHE A 1 227 ? -3.984 -8.758 2.397 1.00 95.94 227 PHE A O 1
ATOM 1694 N N . GLY A 1 228 ? -6.124 -8.109 2.665 1.00 96.88 228 GLY A N 1
ATOM 1695 C CA . GLY A 1 228 ? -6.332 -7.685 1.280 1.00 96.88 228 GLY A CA 1
ATOM 1696 C C . GLY A 1 228 ? -5.337 -6.612 0.825 1.00 96.88 228 GLY A C 1
ATOM 1697 O O . GLY A 1 228 ? -4.695 -6.785 -0.209 1.00 96.88 228 GLY A O 1
ATOM 1698 N N . ASP A 1 229 ? -5.121 -5.571 1.633 1.00 95.81 229 ASP A N 1
ATOM 1699 C CA . ASP A 1 229 ? -4.118 -4.523 1.378 1.00 95.81 229 ASP A CA 1
ATOM 1700 C C . ASP A 1 229 ? -2.693 -5.115 1.296 1.00 95.81 229 ASP A C 1
ATOM 1702 O O . ASP A 1 229 ? -1.950 -4.902 0.336 1.00 95.81 229 ASP A O 1
ATOM 1706 N N . SER A 1 230 ? -2.331 -6.005 2.222 1.00 96.62 230 SER A N 1
ATOM 1707 C CA . SER A 1 230 ? -1.037 -6.702 2.157 1.00 96.62 230 SER A CA 1
ATOM 1708 C C . SER A 1 230 ? -0.880 -7.537 0.881 1.00 96.62 230 SER A C 1
ATOM 1710 O O . SER A 1 230 ? 0.211 -7.582 0.309 1.00 96.62 230 SER A O 1
ATOM 1712 N N . CYS A 1 231 ? -1.957 -8.156 0.387 1.00 98.06 231 CYS A N 1
ATOM 1713 C CA . CYS A 1 231 ? -1.967 -8.831 -0.909 1.00 98.06 231 CYS A CA 1
ATOM 1714 C C . CYS A 1 231 ? -1.786 -7.855 -2.081 1.00 98.06 231 CYS A C 1
ATOM 1716 O O . CYS A 1 231 ? -1.070 -8.198 -3.019 1.00 98.06 231 CYS A O 1
ATOM 1718 N N . VAL A 1 232 ? -2.348 -6.641 -2.034 1.00 98.25 232 VAL A N 1
ATOM 1719 C CA . VAL A 1 232 ? -2.117 -5.600 -3.056 1.00 98.25 232 VAL A CA 1
ATOM 1720 C C . VAL A 1 232 ? -0.619 -5.345 -3.223 1.00 98.25 232 VAL A C 1
ATOM 1722 O O . VAL A 1 232 ? -0.084 -5.440 -4.330 1.00 98.25 232 VAL A O 1
ATOM 1725 N N . TRP A 1 233 ? 0.088 -5.104 -2.121 1.00 98.00 233 TRP A N 1
ATOM 1726 C CA . TRP A 1 233 ? 1.514 -4.769 -2.159 1.00 98.00 233 TRP A CA 1
ATOM 1727 C C . TRP A 1 233 ? 2.425 -5.974 -2.395 1.00 98.00 233 TRP A C 1
ATOM 1729 O O . TRP A 1 233 ? 3.434 -5.852 -3.094 1.00 98.00 233 TRP A O 1
ATOM 1739 N N . ALA A 1 234 ? 2.050 -7.160 -1.908 1.00 98.31 234 ALA A N 1
ATOM 1740 C CA . ALA A 1 234 ? 2.718 -8.406 -2.279 1.00 98.31 234 ALA A CA 1
ATOM 1741 C C . ALA A 1 234 ? 2.567 -8.703 -3.780 1.00 98.31 234 ALA A C 1
ATOM 1743 O O . ALA A 1 234 ? 3.532 -9.108 -4.426 1.00 98.31 234 ALA A O 1
ATOM 1744 N N . GLY A 1 235 ? 1.387 -8.444 -4.352 1.00 98.38 235 GLY A N 1
ATOM 1745 C CA . GLY A 1 235 ? 1.113 -8.568 -5.781 1.00 98.38 235 GLY A CA 1
ATOM 1746 C C . GLY A 1 235 ? 1.910 -7.572 -6.621 1.00 98.38 235 GLY A C 1
ATOM 1747 O O . GLY A 1 235 ? 2.523 -7.966 -7.612 1.00 98.38 235 GLY A O 1
ATOM 1748 N N . ALA A 1 236 ? 1.998 -6.310 -6.189 1.00 98.31 236 ALA A N 1
ATOM 1749 C CA . ALA A 1 236 ? 2.841 -5.299 -6.831 1.00 98.31 236 ALA A CA 1
ATOM 1750 C C . ALA A 1 236 ? 4.327 -5.702 -6.836 1.00 98.31 236 ALA A C 1
ATOM 1752 O O . ALA A 1 236 ? 5.005 -5.586 -7.862 1.00 98.31 236 ALA A O 1
ATOM 1753 N N . TRP A 1 237 ? 4.829 -6.232 -5.715 1.00 98.44 237 TRP A N 1
ATOM 1754 C CA . TRP A 1 237 ? 6.180 -6.786 -5.645 1.00 98.44 237 TRP A CA 1
ATOM 1755 C C . TRP A 1 237 ? 6.364 -7.986 -6.575 1.00 98.44 237 TRP A C 1
ATOM 1757 O O . TRP A 1 237 ? 7.307 -7.998 -7.366 1.00 98.44 237 TRP A O 1
ATOM 1767 N N . LEU A 1 238 ? 5.446 -8.953 -6.546 1.00 98.00 238 LEU A N 1
ATOM 1768 C CA . LEU A 1 238 ? 5.491 -10.146 -7.392 1.00 98.00 238 LEU A CA 1
ATOM 1769 C C . LEU A 1 238 ? 5.504 -9.775 -8.882 1.00 98.00 238 LEU A C 1
ATOM 1771 O O . LEU A 1 238 ? 6.313 -10.298 -9.647 1.00 98.00 238 LEU A O 1
ATOM 1775 N N . ALA A 1 239 ? 4.681 -8.801 -9.274 1.00 97.50 239 ALA A N 1
ATOM 1776 C CA . ALA A 1 239 ? 4.612 -8.304 -10.641 1.00 97.50 239 ALA A CA 1
ATOM 1777 C C . ALA A 1 239 ? 5.927 -7.652 -11.109 1.00 97.50 239 ALA A C 1
ATOM 1779 O O . ALA A 1 239 ? 6.297 -7.742 -12.285 1.00 97.50 239 ALA A O 1
ATO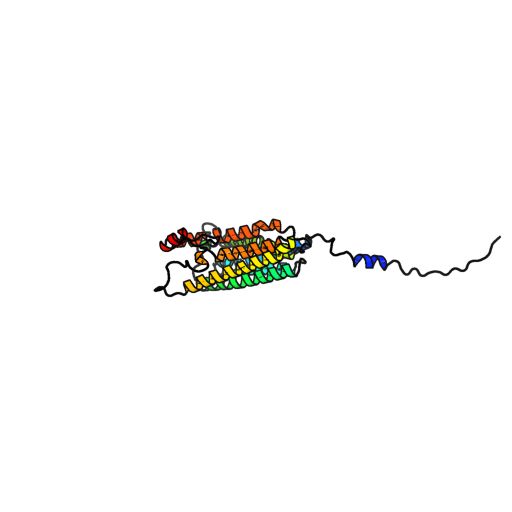M 1780 N N . SER A 1 240 ? 6.649 -7.016 -10.184 1.00 95.94 240 SER A N 1
ATOM 1781 C CA . SER A 1 240 ? 7.973 -6.432 -10.416 1.00 95.94 240 SER A CA 1
ATOM 1782 C C . SER A 1 240 ? 9.086 -7.491 -10.434 1.00 95.94 240 SER A C 1
ATOM 1784 O O . SER A 1 240 ? 9.976 -7.444 -11.287 1.00 95.94 240 SER A O 1
ATOM 1786 N N . ALA A 1 241 ? 8.996 -8.506 -9.561 1.00 95.31 241 ALA A N 1
ATOM 1787 C CA . ALA A 1 241 ? 10.003 -9.545 -9.302 1.00 95.31 241 ALA A CA 1
ATOM 1788 C C . ALA A 1 241 ? 10.410 -10.385 -10.530 1.00 95.31 241 ALA A C 1
ATOM 1790 O O . ALA A 1 241 ? 11.451 -11.058 -10.504 1.00 95.31 241 ALA A O 1
ATOM 1791 N N . ALA A 1 242 ? 9.637 -10.308 -11.620 1.00 90.00 242 ALA A N 1
ATOM 1792 C CA . ALA A 1 242 ? 9.995 -10.846 -12.929 1.00 90.00 242 ALA A CA 1
ATOM 1793 C C . ALA A 1 242 ? 11.406 -10.414 -13.375 1.00 90.00 242 ALA A C 1
ATOM 1795 O O . ALA A 1 242 ? 12.149 -11.239 -13.912 1.00 90.00 242 ALA A O 1
ATOM 1796 N N . SER A 1 243 ? 11.808 -9.170 -13.089 1.00 91.12 243 SER A N 1
ATOM 1797 C CA . SER A 1 243 ? 13.035 -8.557 -13.620 1.00 91.12 243 SER A CA 1
ATOM 1798 C C . SER A 1 243 ? 14.017 -8.162 -12.510 1.00 91.12 243 SER A C 1
ATOM 1800 O O . SER A 1 243 ? 13.633 -7.441 -11.592 1.00 91.12 243 SER A O 1
ATOM 1802 N N . PRO A 1 244 ? 15.304 -8.553 -12.564 1.00 89.19 244 PRO A N 1
ATOM 1803 C CA . PRO A 1 244 ? 16.321 -7.960 -11.696 1.00 89.19 244 PRO A CA 1
ATOM 1804 C C . PRO A 1 244 ? 16.399 -6.432 -11.896 1.00 89.19 244 PRO A C 1
ATOM 1806 O O . PRO A 1 244 ? 16.264 -5.974 -13.031 1.00 89.19 244 PRO A O 1
ATOM 1809 N N . PRO A 1 245 ? 16.621 -5.632 -10.836 1.00 91.81 245 PRO A N 1
ATOM 1810 C CA . PRO A 1 245 ? 16.943 -6.029 -9.467 1.00 91.81 245 PRO A CA 1
ATOM 1811 C C . PRO A 1 245 ? 15.715 -6.120 -8.536 1.00 91.81 245 PRO A C 1
ATOM 1813 O O . PRO A 1 245 ? 15.876 -6.011 -7.326 1.00 91.81 245 PRO A O 1
ATOM 1816 N N . ALA A 1 246 ? 14.493 -6.327 -9.042 1.00 92.31 246 ALA A N 1
ATOM 1817 C CA . ALA A 1 246 ? 13.260 -6.227 -8.244 1.00 92.31 246 ALA A CA 1
ATOM 1818 C C . ALA A 1 246 ? 13.210 -7.122 -6.990 1.00 92.31 246 ALA A C 1
ATOM 1820 O O . ALA A 1 246 ? 12.514 -6.789 -6.034 1.00 92.31 246 ALA A O 1
ATOM 1821 N N . GLY A 1 247 ? 13.994 -8.204 -6.928 1.00 92.75 247 GLY A N 1
ATOM 1822 C CA . GLY A 1 247 ? 14.165 -8.989 -5.698 1.00 92.75 247 GLY A CA 1
ATOM 1823 C C . GLY A 1 247 ? 14.633 -8.154 -4.494 1.00 92.75 247 GLY A C 1
ATOM 1824 O O . GLY A 1 247 ? 14.179 -8.398 -3.382 1.00 92.75 247 GLY A O 1
ATOM 1825 N N . LEU A 1 248 ? 15.439 -7.107 -4.716 1.00 94.50 248 LEU A N 1
ATOM 1826 C CA . LEU A 1 248 ? 15.892 -6.177 -3.670 1.00 94.50 248 LEU A CA 1
ATOM 1827 C C . LEU A 1 248 ? 14.754 -5.339 -3.071 1.00 94.50 248 LEU A C 1
ATOM 1829 O O . LEU A 1 248 ? 14.919 -4.754 -2.007 1.00 94.50 248 LEU A O 1
ATOM 1833 N N . THR A 1 249 ? 13.593 -5.294 -3.729 1.00 96.69 249 THR A N 1
ATOM 1834 C CA . THR A 1 249 ? 12.404 -4.579 -3.241 1.00 96.69 249 THR A CA 1
ATOM 1835 C C . THR A 1 249 ? 11.488 -5.453 -2.376 1.00 96.69 249 THR A C 1
ATOM 1837 O O . THR A 1 249 ? 10.429 -4.997 -1.964 1.00 96.69 249 THR A O 1
ATOM 1840 N N . ALA A 1 250 ? 11.893 -6.687 -2.039 1.00 96.81 250 ALA A N 1
ATOM 1841 C CA . ALA A 1 250 ? 11.162 -7.570 -1.118 1.00 96.81 250 ALA A CA 1
ATOM 1842 C C . ALA A 1 250 ? 10.868 -6.972 0.276 1.00 96.81 250 ALA A C 1
ATOM 1844 O O . ALA A 1 250 ? 9.836 -7.319 0.852 1.00 96.81 250 ALA A O 1
ATOM 1845 N N . PRO A 1 251 ? 11.682 -6.045 0.825 1.00 97.69 251 PRO A N 1
ATOM 1846 C CA . PRO A 1 251 ? 11.312 -5.333 2.045 1.00 97.69 251 PRO A CA 1
ATOM 1847 C C . PRO A 1 251 ? 10.023 -4.505 1.929 1.00 97.69 251 PRO A C 1
ATOM 1849 O O . PRO A 1 251 ? 9.392 -4.252 2.948 1.00 97.69 251 PRO A O 1
ATOM 1852 N N . ALA A 1 252 ? 9.594 -4.107 0.726 1.00 96.94 252 ALA A N 1
ATOM 1853 C CA . ALA A 1 252 ? 8.407 -3.276 0.516 1.00 96.94 252 ALA A CA 1
ATOM 1854 C C . ALA A 1 252 ? 7.092 -3.928 1.004 1.00 96.94 252 ALA A C 1
ATOM 1856 O O . ALA A 1 252 ? 6.425 -3.335 1.856 1.00 96.94 252 ALA A O 1
ATOM 1857 N N . PRO A 1 253 ? 6.705 -5.143 0.556 1.00 96.75 253 PRO A N 1
ATOM 1858 C CA . PRO A 1 253 ? 5.505 -5.809 1.069 1.00 96.75 253 PRO A CA 1
ATOM 1859 C C . PRO A 1 253 ? 5.614 -6.184 2.555 1.00 96.75 253 PRO A C 1
ATOM 1861 O O . PRO A 1 253 ? 4.607 -6.174 3.261 1.00 96.75 253 PRO A O 1
ATOM 1864 N N . ILE A 1 254 ? 6.823 -6.464 3.057 1.00 95.69 254 ILE A N 1
ATOM 1865 C CA . ILE A 1 254 ? 7.057 -6.734 4.486 1.00 95.69 254 ILE A CA 1
ATOM 1866 C C . ILE A 1 254 ? 6.793 -5.469 5.310 1.00 95.69 254 ILE A C 1
ATOM 1868 O O . ILE A 1 254 ? 6.092 -5.524 6.319 1.00 95.69 254 ILE A O 1
ATOM 1872 N N . ALA A 1 255 ? 7.316 -4.326 4.861 1.00 94.38 255 ALA A N 1
ATOM 1873 C CA . ALA A 1 255 ? 7.099 -3.036 5.496 1.00 94.38 255 ALA A CA 1
ATOM 1874 C C . ALA A 1 255 ? 5.616 -2.654 5.486 1.00 94.38 255 ALA A C 1
ATOM 1876 O O . ALA A 1 255 ? 5.102 -2.237 6.519 1.00 94.38 255 ALA A O 1
ATOM 1877 N N . MET A 1 256 ? 4.904 -2.861 4.372 1.00 95.06 256 MET A N 1
ATOM 1878 C CA . MET A 1 256 ? 3.457 -2.632 4.316 1.00 95.06 256 MET A CA 1
ATOM 1879 C C . MET A 1 256 ? 2.703 -3.480 5.351 1.00 95.06 256 MET A C 1
ATOM 1881 O O . MET A 1 256 ? 1.948 -2.939 6.158 1.00 95.06 256 MET A O 1
ATOM 1885 N N . ALA A 1 257 ? 2.947 -4.793 5.385 1.00 93.50 257 ALA A N 1
ATOM 1886 C CA . ALA A 1 257 ? 2.303 -5.678 6.353 1.00 93.50 257 ALA A CA 1
ATOM 1887 C C . ALA A 1 257 ? 2.627 -5.272 7.803 1.00 93.50 257 ALA A C 1
ATOM 1889 O O . ALA A 1 257 ? 1.748 -5.266 8.667 1.00 93.50 257 ALA A O 1
ATOM 1890 N N . TYR A 1 258 ? 3.876 -4.879 8.073 1.00 92.19 258 TYR A N 1
ATOM 1891 C CA . TYR A 1 258 ? 4.285 -4.372 9.380 1.00 92.19 258 TYR A CA 1
ATOM 1892 C C . TYR A 1 258 ? 3.533 -3.092 9.760 1.00 92.19 258 TYR A C 1
ATOM 1894 O O . TYR A 1 258 ? 3.015 -2.998 10.875 1.00 92.19 258 TYR A O 1
ATOM 1902 N N . LEU A 1 259 ? 3.442 -2.125 8.841 1.00 89.06 259 LEU A N 1
ATOM 1903 C CA . LEU A 1 259 ? 2.736 -0.870 9.073 1.00 89.06 259 LEU A CA 1
ATOM 1904 C C . LEU A 1 259 ? 1.271 -1.141 9.423 1.00 89.06 259 LEU A C 1
ATOM 1906 O O . LEU A 1 259 ? 0.822 -0.683 10.470 1.00 89.06 259 LEU A O 1
ATOM 1910 N N . LEU A 1 260 ? 0.571 -1.963 8.636 1.00 87.62 260 LEU A N 1
ATOM 1911 C CA . LEU A 1 260 ? -0.836 -2.312 8.864 1.00 87.62 260 LEU A CA 1
ATOM 1912 C C . LEU A 1 260 ? -1.073 -3.018 10.209 1.00 87.62 260 LEU A C 1
ATOM 1914 O O . LEU A 1 260 ? -2.023 -2.704 10.934 1.00 87.62 260 LEU A O 1
ATOM 1918 N N . VAL A 1 261 ? -0.206 -3.968 10.569 1.00 86.75 261 VAL A N 1
ATOM 1919 C CA . VAL A 1 261 ? -0.389 -4.780 11.780 1.00 86.75 261 VAL A CA 1
ATOM 1920 C C . VAL A 1 261 ? 0.008 -4.029 13.050 1.00 86.75 261 VAL A C 1
ATOM 1922 O O . VAL A 1 261 ? -0.718 -4.077 14.049 1.00 86.75 261 VAL A O 1
ATOM 1925 N N . TYR A 1 262 ? 1.166 -3.369 13.031 1.00 79.69 262 TYR A N 1
ATOM 1926 C CA . TYR A 1 262 ? 1.821 -2.855 14.233 1.00 79.69 262 TYR A CA 1
ATOM 1927 C C . TYR A 1 262 ? 1.747 -1.337 14.360 1.00 79.69 262 TYR A C 1
ATOM 1929 O O . TYR A 1 262 ? 1.470 -0.846 15.452 1.00 79.69 262 TYR A O 1
ATOM 1937 N N . ALA A 1 263 ? 1.991 -0.593 13.279 1.00 71.94 263 ALA A N 1
ATOM 1938 C CA . ALA A 1 263 ? 2.128 0.861 13.362 1.00 71.94 263 ALA A CA 1
ATOM 1939 C C . ALA A 1 263 ? 0.782 1.596 13.268 1.00 71.94 263 ALA A C 1
ATOM 1941 O O . ALA A 1 263 ? 0.531 2.543 14.019 1.00 71.94 263 ALA A O 1
ATOM 1942 N N . THR A 1 264 ? -0.087 1.182 12.343 1.00 66.00 264 THR A N 1
ATOM 1943 C CA . THR A 1 264 ? -1.238 1.991 11.927 1.00 66.00 264 THR A CA 1
ATOM 1944 C C . THR A 1 264 ? -2.596 1.416 12.312 1.00 66.00 264 THR A C 1
ATOM 1946 O O . THR A 1 264 ? -3.529 2.205 12.422 1.00 66.00 264 THR A O 1
ATOM 1949 N N . GLY A 1 265 ? -2.746 0.108 12.569 1.00 70.81 265 GLY A N 1
ATOM 1950 C CA . GLY A 1 265 ? -4.094 -0.479 12.585 1.00 70.81 265 GLY A CA 1
ATOM 1951 C C . GLY A 1 265 ? -4.361 -1.588 13.596 1.00 70.81 265 GLY A C 1
ATOM 1952 O O . GLY A 1 265 ? -4.989 -1.358 14.639 1.00 70.81 265 GLY A O 1
ATOM 1953 N N . ALA A 1 266 ? -3.965 -2.813 13.248 1.00 80.62 266 ALA A N 1
ATOM 1954 C CA . ALA A 1 266 ? -4.603 -4.024 13.767 1.00 80.62 266 ALA A CA 1
ATOM 1955 C C . ALA A 1 266 ? -4.469 -4.168 15.285 1.00 80.62 266 ALA A C 1
ATOM 1957 O O . ALA A 1 266 ? -5.471 -4.170 16.002 1.00 80.62 266 ALA A O 1
ATOM 1958 N N . LYS A 1 267 ? -3.232 -4.211 15.800 1.00 84.81 267 LYS A N 1
ATOM 1959 C CA . LYS A 1 267 ? -2.982 -4.424 17.234 1.00 84.81 267 LYS A CA 1
ATOM 1960 C C . LYS A 1 267 ? -3.556 -3.317 18.115 1.00 84.81 267 LYS A C 1
ATOM 1962 O O . LYS A 1 267 ? -4.094 -3.607 19.179 1.00 84.81 267 LYS A O 1
ATOM 1967 N N . ARG A 1 268 ? -3.465 -2.055 17.682 1.00 81.62 268 ARG A N 1
ATOM 1968 C CA . ARG A 1 268 ? -4.019 -0.920 18.441 1.00 81.62 268 ARG A CA 1
ATOM 1969 C C . ARG A 1 268 ? -5.546 -0.981 18.492 1.00 81.62 268 ARG A C 1
ATOM 1971 O O . ARG A 1 268 ? -6.142 -0.618 19.503 1.00 81.62 268 ARG A O 1
ATOM 1978 N N . THR A 1 269 ? -6.181 -1.428 17.411 1.00 83.12 269 THR A N 1
ATOM 1979 C CA . THR A 1 269 ? -7.631 -1.652 17.378 1.00 83.12 269 THR A CA 1
ATOM 1980 C C . THR A 1 269 ? -8.025 -2.787 18.319 1.00 83.12 269 THR A C 1
ATOM 1982 O O . THR A 1 269 ? -8.898 -2.587 19.159 1.00 83.12 269 THR A O 1
ATOM 1985 N N . GLU A 1 270 ? -7.326 -3.927 18.275 1.00 87.81 270 GLU A N 1
ATOM 1986 C CA . GLU A 1 270 ? -7.631 -5.057 19.167 1.00 87.81 270 GLU A CA 1
ATOM 1987 C C . GLU A 1 270 ? -7.473 -4.687 20.643 1.00 87.81 270 GLU A C 1
ATOM 1989 O O . GLU A 1 270 ? -8.367 -4.968 21.430 1.00 87.81 270 GLU A O 1
ATOM 1994 N N . LYS A 1 271 ? -6.402 -3.971 21.009 1.00 87.62 271 LYS A N 1
ATOM 1995 C CA . LYS A 1 271 ? -6.158 -3.535 22.395 1.00 87.62 271 LYS A CA 1
ATOM 1996 C C . LYS A 1 271 ? -7.266 -2.625 22.943 1.00 87.62 271 LYS A C 1
ATOM 1998 O O . LYS A 1 271 ? -7.518 -2.574 24.142 1.00 87.62 271 LYS A O 1
ATOM 2003 N N . ARG A 1 272 ? -7.947 -1.875 22.071 1.00 84.75 272 ARG A N 1
ATOM 2004 C CA . ARG A 1 272 ? -9.118 -1.073 22.460 1.00 84.75 272 ARG A CA 1
ATOM 2005 C C . ARG A 1 272 ? -10.367 -1.941 22.618 1.00 84.75 272 ARG A C 1
ATOM 2007 O O . ARG A 1 272 ? -11.160 -1.698 23.524 1.00 84.75 272 ARG A O 1
ATOM 2014 N N . MET A 1 273 ? -10.532 -2.945 21.758 1.00 86.88 273 MET A N 1
ATOM 2015 C CA . MET A 1 273 ? -11.719 -3.802 21.711 1.00 86.88 273 MET A CA 1
ATOM 2016 C C . MET A 1 273 ? -11.692 -4.966 22.713 1.00 86.88 273 MET A C 1
ATOM 2018 O O . MET A 1 273 ? -12.760 -5.394 23.137 1.00 86.88 273 MET A O 1
ATOM 2022 N N . GLU A 1 274 ? -10.519 -5.432 23.156 1.00 89.38 274 GLU A N 1
ATOM 2023 C CA . GLU A 1 274 ? -10.357 -6.559 24.100 1.00 89.38 274 GLU A CA 1
ATOM 2024 C C . GLU A 1 274 ? -11.017 -6.326 25.468 1.00 89.38 274 GLU A C 1
ATOM 2026 O O . GLU A 1 274 ? -11.269 -7.270 26.215 1.00 89.38 274 GLU A O 1
ATOM 2031 N N . LYS A 1 275 ? -11.368 -5.074 25.780 1.00 89.19 275 LYS A N 1
ATOM 2032 C CA . LYS A 1 275 ? -12.176 -4.722 26.954 1.00 89.19 275 LYS A CA 1
ATOM 2033 C C . LYS A 1 275 ? -13.583 -5.337 26.904 1.00 89.19 275 LYS A C 1
ATOM 2035 O O . LYS A 1 275 ? -14.190 -5.538 27.950 1.00 89.19 275 LYS A O 1
ATOM 2040 N N . ARG A 1 276 ? -14.101 -5.651 25.710 1.00 89.94 276 ARG A N 1
ATOM 2041 C CA . ARG A 1 276 ? -15.418 -6.272 25.495 1.00 89.94 276 ARG A CA 1
ATOM 2042 C C . ARG A 1 276 ? -15.295 -7.793 25.556 1.00 89.94 276 ARG A C 1
ATOM 2044 O O . ARG A 1 276 ? -14.442 -8.372 24.887 1.00 89.94 276 ARG A O 1
ATOM 2051 N N . GLU A 1 277 ? -16.150 -8.448 26.336 1.00 92.81 277 GLU A N 1
ATOM 2052 C CA . GLU A 1 277 ? -16.135 -9.910 26.493 1.00 92.81 277 GLU A CA 1
ATOM 2053 C C . GLU A 1 277 ? -16.368 -10.643 25.166 1.00 92.81 277 GLU A C 1
ATOM 2055 O O . GLU A 1 277 ? -15.522 -11.437 24.759 1.00 92.81 277 GLU A O 1
ATOM 2060 N N . ALA A 1 278 ? -17.403 -10.261 24.413 1.00 92.19 278 ALA A N 1
ATOM 2061 C CA . ALA A 1 278 ? -17.685 -10.823 23.090 1.00 92.19 278 ALA A CA 1
ATOM 2062 C C . ALA A 1 278 ? -16.490 -10.732 22.118 1.00 92.19 278 ALA A C 1
ATOM 2064 O O . ALA A 1 278 ? -16.254 -11.632 21.309 1.00 92.19 278 ALA A O 1
ATOM 2065 N N . TYR A 1 279 ? -15.674 -9.675 22.218 1.00 94.00 279 TYR A N 1
ATOM 2066 C CA . TYR A 1 279 ? -14.480 -9.538 21.383 1.00 94.00 279 TYR A CA 1
ATOM 2067 C C . TYR A 1 279 ? -13.351 -10.483 21.806 1.00 94.00 279 TYR A C 1
ATOM 2069 O O . TYR A 1 279 ? -12.667 -11.044 20.949 1.00 94.00 279 TYR A O 1
ATOM 2077 N N . ARG A 1 280 ? -13.173 -10.723 23.111 1.00 93.69 280 ARG A N 1
ATOM 2078 C CA . ARG A 1 280 ? -12.222 -11.735 23.600 1.00 93.69 280 ARG A CA 1
ATOM 2079 C C . ARG A 1 280 ? -12.614 -13.128 23.120 1.00 93.69 280 ARG A C 1
ATOM 2081 O O . ARG A 1 280 ? -11.741 -13.930 22.796 1.00 93.69 280 ARG A O 1
ATOM 2088 N N . ASP A 1 281 ? -13.905 -13.417 23.041 1.00 93.12 281 ASP A N 1
ATOM 2089 C CA . ASP A 1 281 ? -14.429 -14.690 22.540 1.00 93.12 281 ASP A CA 1
ATOM 2090 C C . ASP A 1 281 ? -14.169 -14.845 21.041 1.00 93.12 281 ASP A C 1
ATOM 2092 O O . ASP A 1 281 ? -13.649 -15.869 20.589 1.00 93.12 281 ASP A O 1
ATOM 2096 N N . TYR A 1 282 ? -14.410 -13.781 20.278 1.00 94.12 282 TYR A N 1
ATOM 2097 C CA . TYR A 1 282 ? -14.036 -13.688 18.871 1.00 94.12 282 TYR A CA 1
ATOM 2098 C C . TYR A 1 282 ? -12.527 -13.902 18.644 1.00 94.12 282 TYR A C 1
ATOM 2100 O O . TYR A 1 282 ? -12.130 -14.670 17.763 1.00 94.12 282 TYR A O 1
ATOM 2108 N N . GLN A 1 283 ? -11.666 -13.324 19.490 1.00 93.50 283 GLN A N 1
ATOM 2109 C CA . GLN A 1 283 ? -10.214 -13.512 19.405 1.00 93.50 283 GLN A CA 1
ATOM 2110 C C . GLN A 1 283 ? -9.762 -14.967 19.615 1.00 93.50 283 GLN A C 1
ATOM 2112 O O . GLN A 1 283 ? -8.714 -15.358 19.090 1.00 93.50 283 GLN A O 1
ATOM 2117 N N . ARG A 1 284 ? -10.524 -15.777 20.361 1.00 92.25 284 ARG A N 1
ATOM 2118 C CA . ARG A 1 284 ? -10.209 -17.200 20.578 1.00 92.25 284 ARG A CA 1
ATOM 2119 C C . ARG A 1 284 ? -10.581 -18.073 19.377 1.00 92.25 284 ARG A C 1
ATOM 2121 O O . ARG A 1 284 ? -9.895 -19.064 19.117 1.00 92.25 284 ARG A O 1
ATOM 2128 N N . ARG A 1 285 ? -11.629 -17.702 18.634 1.00 93.00 285 ARG A N 1
ATOM 2129 C CA . ARG A 1 285 ? -12.177 -18.499 17.520 1.00 93.00 285 ARG A CA 1
ATOM 2130 C C . ARG A 1 285 ? -11.610 -18.127 16.150 1.00 93.00 285 ARG A C 1
ATOM 2132 O O . ARG A 1 285 ? -11.427 -19.013 15.315 1.00 93.00 285 ARG A O 1
ATOM 2139 N N . VAL A 1 286 ? -11.301 -16.848 15.924 1.00 94.44 286 VAL A N 1
ATOM 2140 C CA . VAL A 1 286 ? -10.949 -16.313 14.597 1.00 94.44 286 VAL A CA 1
ATOM 2141 C C . VAL A 1 286 ? -9.481 -15.905 14.519 1.00 94.44 286 VAL A C 1
ATOM 2143 O O . VAL A 1 286 ? -8.935 -15.289 15.436 1.00 94.44 286 VAL A O 1
ATOM 2146 N N . ALA A 1 287 ? -8.820 -16.253 13.411 1.00 93.88 287 ALA A N 1
ATOM 2147 C CA . ALA A 1 287 ? -7.406 -15.965 13.195 1.00 93.88 287 ALA A CA 1
ATOM 2148 C C . ALA A 1 287 ? -7.127 -14.458 13.126 1.00 93.88 287 ALA A C 1
ATOM 2150 O O . ALA A 1 287 ? -7.886 -13.707 12.532 1.00 93.88 287 ALA A O 1
ATOM 2151 N N . PHE A 1 288 ? -6.000 -14.017 13.689 1.00 92.19 288 PHE A N 1
ATOM 2152 C CA . PHE A 1 288 ? -5.661 -12.592 13.734 1.00 92.19 288 PHE A CA 1
ATOM 2153 C C . PHE A 1 288 ? -5.554 -11.955 12.340 1.00 92.19 288 PHE A C 1
ATOM 2155 O O . PHE A 1 288 ? -6.200 -10.950 12.081 1.00 92.19 288 PHE A O 1
ATOM 2162 N N . PHE A 1 289 ? -4.750 -12.531 11.440 1.00 92.06 289 PHE A N 1
ATOM 2163 C CA . PHE A 1 289 ? -4.400 -11.873 10.175 1.00 92.06 289 PHE A CA 1
ATOM 2164 C C . PHE A 1 289 ? -4.553 -12.780 8.956 1.00 92.06 289 PHE A C 1
ATOM 2166 O O . PHE A 1 289 ? -5.346 -12.488 8.065 1.00 92.06 289 PHE A O 1
ATOM 2173 N N . LEU A 1 290 ? -3.826 -13.901 8.924 1.00 93.50 290 LEU A N 1
ATOM 2174 C CA . LEU A 1 290 ? -3.940 -14.871 7.836 1.00 93.50 290 LEU A CA 1
ATOM 2175 C C . LEU A 1 290 ? -5.295 -15.591 7.919 1.00 93.50 290 LEU A C 1
ATOM 2177 O O . LEU A 1 290 ? -5.552 -16.207 8.960 1.00 93.50 290 LEU A O 1
ATOM 2181 N N . PRO A 1 291 ? -6.127 -15.549 6.859 1.00 92.38 291 PRO A N 1
ATOM 2182 C CA . PRO A 1 291 ? -7.426 -16.210 6.844 1.00 92.38 291 PRO A CA 1
ATOM 2183 C C . PRO A 1 291 ? -7.316 -17.706 7.151 1.00 92.38 291 PRO A C 1
ATOM 2185 O O . PRO A 1 291 ? -6.494 -18.411 6.561 1.00 92.38 291 PRO A O 1
ATOM 2188 N N . ARG A 1 292 ? -8.147 -18.199 8.071 1.00 91.88 292 ARG A N 1
ATOM 2189 C CA . ARG A 1 292 ? -8.279 -19.626 8.398 1.00 91.88 292 ARG A CA 1
ATOM 2190 C C . ARG A 1 292 ? -9.756 -19.978 8.585 1.00 91.88 292 ARG A C 1
ATOM 2192 O O . ARG A 1 292 ? -10.514 -19.097 8.981 1.00 91.88 292 ARG A O 1
ATOM 2199 N N . PRO A 1 293 ? -10.163 -21.234 8.335 1.00 88.12 293 PRO A N 1
ATOM 2200 C CA . PRO A 1 293 ? -11.526 -21.665 8.617 1.00 88.12 293 PRO A CA 1
ATOM 2201 C C . PRO A 1 293 ? -11.906 -21.368 10.080 1.00 88.12 293 PRO A C 1
ATOM 2203 O O . PRO A 1 293 ? -11.065 -21.579 10.966 1.00 88.12 293 PRO A O 1
ATOM 2206 N N . PRO A 1 294 ? -13.128 -20.873 10.342 1.00 75.38 294 PRO A N 1
ATOM 2207 C CA . PRO A 1 294 ? -13.570 -20.544 11.692 1.00 75.38 294 PRO A CA 1
ATOM 2208 C C . PRO A 1 294 ? -13.616 -21.797 12.571 1.00 75.38 294 PRO A C 1
ATOM 2210 O O . PRO A 1 294 ? -14.003 -22.875 12.118 1.00 75.38 294 PRO A O 1
ATOM 2213 N N . LYS A 1 295 ? -13.218 -21.654 13.839 1.00 73.44 295 LYS A N 1
ATOM 2214 C CA . LYS A 1 295 ? -13.384 -22.707 14.848 1.00 73.44 295 LYS A CA 1
ATOM 2215 C C . LYS A 1 295 ? -14.803 -22.631 15.419 1.00 73.44 295 LYS A C 1
ATOM 2217 O O . LYS A 1 295 ? -15.220 -21.543 15.822 1.00 73.44 295 LYS A O 1
ATOM 2222 N N . SER A 1 296 ? -15.505 -23.766 15.415 1.00 59.72 296 SER A N 1
ATOM 2223 C CA . SER A 1 296 ? -16.804 -23.964 16.079 1.00 59.72 296 SER A CA 1
ATOM 2224 C C . SER A 1 296 ? -16.686 -23.787 17.584 1.00 59.72 296 SER A C 1
ATOM 2226 O O . SER A 1 296 ? -15.732 -24.388 18.135 1.00 59.72 296 SER A O 1
#

pLDDT: mean 84.43, std 17.3, range [34.31, 98.69]

Foldseek 3Di:
DDDDDDDDDDDDPPDDPPVVVVVVVDPPPPPDDQFDPVLLVQLLVQLLVLLVVLLVVLLVVCVVVVALLSLQLSLLVSLLSSLVSLLVSFPEDNVLSVLLSVLSNVLSVLSNVVSCVVVVVDPDHDVLLVVVPPPDDPSVSSVVSSVVSSVLSSLLSVLSNLRRHGYFDPDPLQVLQVVLSVLLVQLSVQLVVVVVLVVVLVPDDPVPRDPDDCDDQNVFAVCSNLLSVLSNSVSSLSNSVSTPPSVVSVVNSVSSSCCCCPPPHQPVVLVVVVVDPVSVVSPVFYHHHGTDHTDD

Mean predicted aligned error: 9.51 Å

Sequence (296 aa):
MHPCRGSEGAGDPGTVGGVSRLRSLVTPHRDRPLLDRDNLLRVSAAAAGVVGLVQAGAATVAVRTGRRDAADVVWGPGLAAVAVSSALVGSGDPVRRWTLAGLTSAWATRLGRLIVQRVAGSDEEDPRYTEFLEGDPVPVVIGKVFLTQGLAQLLVSAPLQVAAATRLPDSARRWLFPAGVAVMAGGAVVEALADRQKAQYQERDDEDKPDVLDTGLWAWSRHPNYFGDSCVWAGAWLASAASPPAGLTAPAPIAMAYLLVYATGAKRTEKRMEKREAYRDYQRRVAFFLPRPPKS

Radius of gyration: 27.83 Å; Cα contacts (8 Å, |Δi|>4): 389; chains: 1; bounding box: 94×49×103 Å

Nearest PDB structures (foldseek):
  5v7p-assembly1_A  TM=4.564E-01  e=9.171E-03  Tribolium castaneum
  5vg9-assembly1_A  TM=4.798E-01  e=1.691E-02  Tribolium castaneum